Protein AF-A0A226DKQ9-F1 (afdb_monomer_lite)

Organism: Folsomia candida (NCBI:txid158441)

pLDDT: mean 70.13, std 17.04, range [21.62, 91.31]

Structure (mmCIF, N/CA/C/O backbone):
data_AF-A0A226DKQ9-F1
#
_entry.id   AF-A0A226DKQ9-F1
#
loop_
_atom_site.group_PDB
_atom_site.id
_atom_site.type_symbol
_atom_site.label_atom_id
_atom_site.label_alt_id
_atom_site.label_comp_id
_atom_site.label_asym_id
_atom_site.label_entity_id
_atom_site.label_seq_id
_atom_site.pdbx_PDB_ins_code
_atom_site.Cartn_x
_atom_site.Cartn_y
_atom_site.Cartn_z
_atom_site.occupancy
_atom_site.B_iso_or_equiv
_atom_site.auth_seq_id
_atom_site.auth_comp_i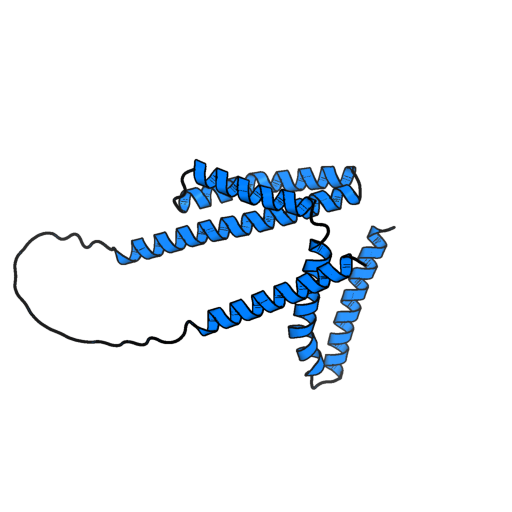d
_atom_site.auth_asym_id
_atom_site.auth_atom_id
_atom_site.pdbx_PDB_model_num
ATOM 1 N N . MET A 1 1 ? -15.051 -14.835 -16.853 1.00 52.22 1 MET A N 1
ATOM 2 C CA . MET A 1 1 ? -15.184 -16.031 -15.986 1.00 52.22 1 MET A CA 1
ATOM 3 C C . MET A 1 1 ? -14.055 -16.176 -14.965 1.00 52.22 1 MET A C 1
ATOM 5 O O . MET A 1 1 ? -14.361 -16.512 -13.834 1.00 52.22 1 MET A O 1
ATOM 9 N N . LEU A 1 2 ? -12.791 -15.869 -15.290 1.00 59.34 2 LEU A N 1
ATOM 10 C CA . LEU A 1 2 ? -11.668 -16.012 -14.342 1.00 59.34 2 LEU A CA 1
ATOM 11 C C . LEU A 1 2 ? -11.666 -15.009 -13.164 1.00 59.34 2 LEU A C 1
ATOM 13 O O . LEU A 1 2 ? -11.159 -15.338 -12.102 1.00 59.34 2 LEU A O 1
ATOM 17 N N . LEU A 1 3 ? -12.266 -13.818 -13.306 1.00 61.09 3 LEU A N 1
ATOM 18 C CA . LEU A 1 3 ? -12.336 -12.810 -12.230 1.00 61.09 3 LEU A CA 1
ATOM 19 C C . LEU A 1 3 ? -13.106 -13.300 -10.991 1.00 61.09 3 LEU A C 1
ATOM 21 O O . LEU A 1 3 ? -12.661 -13.076 -9.872 1.00 61.09 3 LEU A O 1
ATOM 25 N N . GLY A 1 4 ? -14.221 -14.016 -11.180 1.00 67.00 4 GLY A N 1
ATOM 26 C CA . GLY A 1 4 ? -15.029 -14.529 -10.065 1.00 67.00 4 GLY A CA 1
ATOM 27 C C . GLY A 1 4 ? -14.302 -15.577 -9.216 1.00 67.00 4 GLY A C 1
ATOM 28 O O . GLY A 1 4 ? -14.549 -15.677 -8.019 1.00 67.00 4 GLY A O 1
ATOM 29 N N . PHE A 1 5 ? -13.353 -16.309 -9.807 1.00 76.00 5 PHE A N 1
ATOM 30 C CA . PHE A 1 5 ? -12.522 -17.270 -9.081 1.00 76.00 5 PHE A CA 1
ATOM 31 C C . PHE A 1 5 ? -11.587 -16.575 -8.079 1.00 76.00 5 PHE A C 1
ATOM 33 O O . PHE A 1 5 ? -11.418 -17.046 -6.959 1.00 76.00 5 PHE A O 1
ATOM 40 N N . TRP A 1 6 ? -11.049 -15.410 -8.440 1.00 69.75 6 TRP A N 1
ATOM 41 C CA . TRP A 1 6 ? -10.198 -14.614 -7.554 1.00 69.75 6 TRP A CA 1
ATOM 42 C C . TRP A 1 6 ? -10.971 -13.942 -6.419 1.00 69.75 6 TRP A C 1
ATOM 44 O O . TRP A 1 6 ? -10.450 -13.849 -5.310 1.00 69.75 6 TRP A O 1
ATOM 54 N N . VAL A 1 7 ? -12.230 -13.557 -6.662 1.00 69.31 7 VAL A N 1
ATOM 55 C CA . VAL A 1 7 ? -13.146 -13.119 -5.592 1.00 69.31 7 VAL A CA 1
ATOM 56 C C . VAL A 1 7 ? -13.358 -14.248 -4.587 1.00 69.31 7 VAL A C 1
ATOM 58 O O . VAL A 1 7 ? -13.242 -14.035 -3.383 1.00 69.31 7 VAL A O 1
ATOM 61 N N . LEU A 1 8 ? -13.608 -15.467 -5.078 1.00 72.44 8 LEU A N 1
ATOM 62 C CA . LEU A 1 8 ? -13.801 -16.640 -4.229 1.00 72.44 8 LEU A CA 1
ATOM 63 C C . LEU A 1 8 ? -12.545 -16.958 -3.400 1.00 72.44 8 LEU A C 1
ATOM 65 O O . LEU A 1 8 ? -12.655 -17.227 -2.207 1.00 72.44 8 LEU A O 1
ATOM 69 N N . ILE A 1 9 ? -11.354 -16.873 -4.006 1.00 78.56 9 ILE A N 1
ATOM 70 C CA . ILE A 1 9 ? -10.071 -17.020 -3.299 1.00 78.56 9 ILE A CA 1
ATOM 71 C C . ILE A 1 9 ? -9.911 -15.949 -2.214 1.00 78.56 9 ILE A C 1
ATOM 73 O O . ILE A 1 9 ? -9.466 -16.281 -1.119 1.00 78.56 9 ILE A O 1
ATOM 77 N N . GLY A 1 10 ? -10.302 -14.700 -2.484 1.00 71.31 10 GLY A N 1
ATOM 78 C CA . GLY A 1 10 ? -10.317 -13.620 -1.491 1.00 71.31 10 GLY A CA 1
ATOM 79 C C . GLY A 1 10 ? -11.166 -13.949 -0.275 1.00 71.31 10 GLY A C 1
ATOM 80 O O . GLY A 1 10 ? -10.676 -13.903 0.852 1.00 71.31 10 GLY A O 1
ATOM 81 N N . ILE A 1 11 ? -12.407 -14.379 -0.508 1.00 77.12 11 ILE A N 1
ATOM 82 C CA . ILE A 1 11 ? -13.331 -14.779 0.560 1.00 77.12 11 ILE A CA 1
ATOM 83 C C . ILE A 1 11 ? -12.742 -15.940 1.376 1.00 77.12 11 ILE A C 1
ATOM 85 O O . ILE A 1 11 ? -12.686 -15.867 2.600 1.00 77.12 11 ILE A O 1
ATOM 89 N N . ILE A 1 12 ? -12.255 -16.994 0.711 1.00 77.50 12 ILE A N 1
ATOM 90 C CA . ILE A 1 12 ? -11.704 -18.182 1.384 1.00 77.50 12 ILE A CA 1
ATOM 91 C C . ILE A 1 12 ? -10.448 -17.828 2.191 1.00 77.50 12 ILE A C 1
ATOM 93 O O . ILE A 1 12 ? -10.329 -18.235 3.345 1.00 77.50 12 ILE A O 1
ATOM 97 N N . SER A 1 13 ? -9.526 -17.054 1.614 1.00 72.69 13 SER A N 1
ATOM 98 C CA . SER A 1 13 ? -8.302 -16.626 2.296 1.00 72.69 13 SER A CA 1
ATOM 99 C C . SER A 1 13 ? -8.612 -15.784 3.528 1.00 72.69 13 SER A C 1
ATOM 101 O O . SER A 1 13 ? -7.982 -15.977 4.565 1.00 72.69 13 SER A O 1
ATOM 103 N N . PHE A 1 14 ? -9.579 -14.869 3.434 1.00 74.25 14 PHE A N 1
ATOM 104 C CA . PHE A 1 14 ? -9.976 -14.032 4.558 1.00 74.25 14 PHE A CA 1
ATOM 105 C C . PHE A 1 14 ? -10.579 -14.864 5.694 1.00 74.25 14 PHE A C 1
ATOM 107 O O . PHE A 1 14 ? -10.162 -14.709 6.837 1.00 74.25 14 PHE A O 1
ATOM 114 N N . VAL A 1 15 ? -11.484 -15.800 5.384 1.00 76.31 15 VAL A N 1
ATOM 115 C CA . VAL A 1 15 ? -12.089 -16.698 6.385 1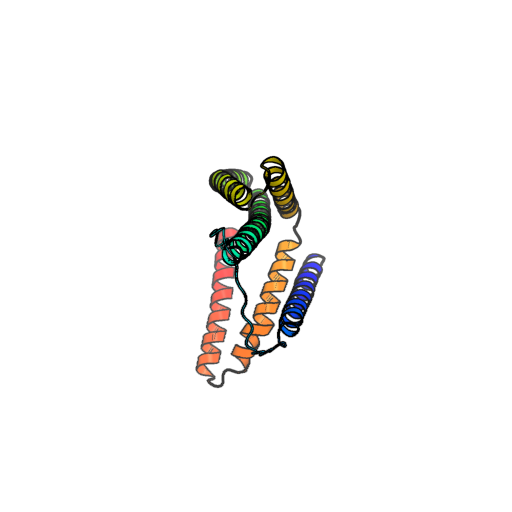.00 76.31 15 VAL A CA 1
ATOM 116 C C . VAL A 1 15 ? -11.029 -17.554 7.082 1.00 76.31 15 VAL A C 1
ATOM 118 O O . VAL A 1 15 ? -11.095 -17.750 8.294 1.00 76.31 15 VAL A O 1
ATOM 121 N N . ILE A 1 16 ? -10.031 -18.051 6.345 1.00 75.44 16 ILE A N 1
ATOM 122 C CA . ILE A 1 16 ? -8.918 -18.808 6.934 1.00 75.44 16 ILE A CA 1
ATOM 123 C C . ILE A 1 16 ? -8.110 -17.916 7.882 1.00 75.44 16 ILE A C 1
ATOM 125 O O . ILE A 1 16 ? -7.861 -18.320 9.015 1.00 75.44 16 ILE A O 1
ATOM 129 N N . CYS A 1 17 ? -7.737 -16.705 7.461 1.00 67.75 17 CYS A N 1
ATOM 130 C CA . CYS A 1 17 ? -7.014 -15.761 8.315 1.00 67.75 17 CYS A CA 1
ATOM 131 C C . CYS A 1 17 ? -7.810 -15.396 9.574 1.00 67.75 17 CYS A C 1
ATOM 133 O O . CYS A 1 17 ? -7.258 -15.430 10.668 1.00 67.75 17 CYS A O 1
ATOM 135 N N . GLU A 1 18 ? -9.103 -15.099 9.443 1.00 70.38 18 GLU A N 1
ATOM 136 C CA . GLU A 1 18 ? -9.989 -14.792 10.568 1.00 70.38 18 GLU A CA 1
ATOM 137 C C . GLU A 1 18 ? -10.038 -15.956 11.565 1.00 70.38 18 GLU A C 1
ATOM 139 O O . GLU A 1 18 ? -9.853 -15.762 12.766 1.00 70.38 18 GLU A O 1
ATOM 144 N N . LYS A 1 19 ? -10.197 -17.191 11.073 1.00 77.44 19 LYS A N 1
ATOM 145 C CA . LYS A 1 19 ? -10.182 -18.390 11.919 1.00 77.44 19 LYS A CA 1
ATOM 146 C C . LYS A 1 19 ? -8.830 -18.630 12.581 1.00 77.44 19 LYS A C 1
ATOM 148 O O . LYS A 1 19 ? -8.814 -19.028 13.739 1.00 77.44 19 LYS A O 1
ATOM 153 N N . LEU A 1 20 ? -7.722 -18.370 11.889 1.00 74.94 20 LEU A N 1
ATOM 154 C CA . LEU A 1 20 ? -6.377 -18.489 12.456 1.00 74.94 20 LEU A CA 1
ATOM 155 C C . LEU A 1 20 ? -6.116 -17.442 13.542 1.00 74.94 20 LEU A C 1
ATOM 157 O O . LEU A 1 20 ? -5.547 -17.783 14.570 1.00 74.94 20 LEU A O 1
ATOM 161 N N . VAL A 1 21 ? -6.560 -16.198 13.352 1.00 71.56 21 VAL A N 1
ATOM 162 C CA . VAL A 1 21 ? -6.426 -15.131 14.358 1.00 71.56 21 VAL A CA 1
ATOM 163 C C . VAL A 1 21 ? -7.280 -15.428 15.588 1.00 71.56 21 VAL A C 1
ATOM 165 O O . VAL A 1 21 ? -6.806 -15.289 16.711 1.00 71.56 21 VAL A O 1
ATOM 168 N N . VAL A 1 22 ? -8.524 -15.878 15.399 1.00 72.12 22 VAL A N 1
ATOM 169 C CA . VAL A 1 22 ? -9.398 -16.284 16.512 1.00 72.12 22 VAL A CA 1
ATOM 170 C C . VAL A 1 22 ? -8.821 -17.492 17.252 1.00 72.12 22 VAL A C 1
ATOM 172 O O . VAL A 1 22 ? -8.861 -17.524 18.476 1.00 72.12 22 VAL A O 1
ATOM 175 N N . PHE A 1 23 ? -8.253 -18.461 16.530 1.00 72.94 23 PHE A N 1
ATOM 176 C CA . PHE A 1 23 ? -7.594 -19.620 17.127 1.00 72.94 23 PHE A CA 1
ATOM 177 C C . PHE A 1 23 ? -6.340 -19.222 17.920 1.00 72.94 23 PHE A C 1
ATOM 179 O O . PHE A 1 23 ? -6.213 -19.605 19.076 1.00 72.94 23 PHE A O 1
ATOM 186 N N . ALA A 1 24 ? -5.470 -18.381 17.353 1.00 66.44 24 ALA A N 1
ATOM 187 C CA . ALA A 1 24 ? -4.267 -17.887 18.026 1.00 66.44 24 ALA A CA 1
ATOM 188 C C . ALA A 1 24 ? -4.589 -17.053 19.279 1.00 66.44 24 ALA A C 1
ATOM 190 O O . ALA A 1 24 ? -3.887 -17.142 20.280 1.00 66.44 24 ALA A O 1
ATOM 191 N N . ASN A 1 25 ? -5.681 -16.283 19.257 1.00 62.41 25 ASN A N 1
ATOM 192 C CA . ASN A 1 25 ? 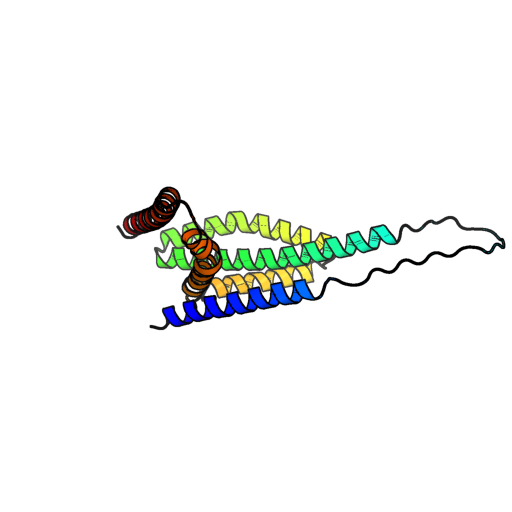-6.167 -15.556 20.433 1.00 62.41 25 ASN A CA 1
ATOM 193 C C . ASN A 1 25 ? -6.859 -16.458 21.469 1.00 62.41 25 ASN A C 1
ATOM 195 O O . ASN A 1 25 ? -7.113 -16.008 22.582 1.00 62.41 25 ASN A O 1
ATOM 199 N N . SER A 1 26 ? -7.169 -17.712 21.128 1.00 60.09 26 SER A N 1
ATOM 200 C CA . SER A 1 26 ? -7.771 -18.680 22.048 1.00 60.09 26 SER A CA 1
ATOM 201 C C . SER A 1 26 ? -6.733 -19.499 22.830 1.00 60.09 26 SER A C 1
ATOM 203 O O . SER A 1 26 ? -7.127 -20.182 23.768 1.00 60.09 26 SER A O 1
ATOM 205 N N . GLU A 1 27 ? -5.443 -19.442 22.472 1.00 56.03 27 GLU A N 1
ATOM 206 C CA . GLU A 1 27 ? -4.348 -20.173 23.146 1.00 56.03 27 GLU A CA 1
ATOM 207 C C . GLU A 1 27 ? -3.570 -19.320 24.175 1.00 56.03 27 GLU A C 1
ATOM 209 O O . GLU A 1 27 ? -2.636 -19.814 24.795 1.00 56.03 27 GLU A O 1
ATOM 214 N N . GLY A 1 28 ? -3.929 -18.045 24.376 1.00 47.16 28 GLY A N 1
ATOM 215 C CA . GLY A 1 28 ? -3.177 -17.099 25.218 1.00 47.16 28 GLY A CA 1
ATOM 216 C C . GLY A 1 28 ? -3.724 -16.851 26.629 1.00 47.16 28 GLY A C 1
ATOM 217 O O . GLY A 1 28 ? -3.401 -15.818 27.209 1.00 47.16 28 GLY A O 1
ATOM 218 N N . GLY A 1 29 ? -4.581 -17.722 27.162 1.00 45.72 29 GLY A N 1
ATOM 219 C CA . GLY A 1 29 ? -5.178 -17.541 28.485 1.00 45.72 29 GLY A CA 1
ATOM 220 C C . GLY A 1 29 ? -5.140 -18.823 29.295 1.00 45.72 29 GLY A C 1
ATOM 221 O O . GLY A 1 29 ? -6.065 -19.612 29.175 1.00 45.72 29 GLY A O 1
ATOM 222 N N . ASP A 1 30 ? -4.051 -19.014 30.034 1.00 49.53 30 ASP A N 1
ATOM 223 C CA . ASP A 1 30 ? -3.978 -19.616 31.371 1.00 49.53 30 ASP A CA 1
ATOM 224 C C . ASP A 1 30 ? -2.491 -19.645 31.764 1.00 49.53 30 ASP A C 1
ATOM 226 O O . ASP A 1 30 ? -1.681 -20.183 31.017 1.00 49.53 30 ASP A O 1
ATOM 230 N N . ASP A 1 31 ? -2.142 -18.952 32.851 1.00 43.06 31 ASP A N 1
ATOM 231 C CA . ASP A 1 31 ? -1.115 -19.327 33.839 1.00 43.06 31 ASP A CA 1
ATOM 232 C C . ASP A 1 31 ? -1.024 -18.186 34.876 1.00 43.06 31 ASP A C 1
ATOM 234 O O . ASP A 1 31 ? -0.231 -17.245 34.769 1.00 43.06 31 ASP A O 1
ATOM 238 N N . ASP A 1 32 ? -1.922 -18.260 35.864 1.00 52.56 32 ASP A N 1
ATOM 239 C CA . ASP A 1 32 ? -1.701 -17.726 37.208 1.00 52.56 32 ASP A CA 1
ATOM 240 C C . ASP A 1 32 ? -0.552 -18.523 37.850 1.00 52.56 32 ASP A C 1
ATOM 242 O O . ASP A 1 32 ? -0.583 -19.747 37.792 1.00 52.56 32 ASP A O 1
ATOM 246 N N . ASP A 1 33 ? 0.406 -17.872 38.515 1.00 42.03 33 ASP A N 1
ATOM 247 C CA . ASP A 1 33 ? 1.185 -18.530 39.575 1.00 42.03 33 ASP A CA 1
ATOM 248 C C . ASP A 1 33 ? 1.710 -17.504 40.598 1.00 42.03 33 ASP A C 1
ATOM 250 O O . ASP A 1 33 ? 2.684 -16.775 40.388 1.00 42.03 33 ASP A O 1
ATOM 254 N N . ASP A 1 34 ? 1.022 -17.479 41.741 1.00 41.81 34 ASP A N 1
ATOM 255 C CA . ASP A 1 34 ? 1.472 -16.956 43.028 1.00 41.81 34 ASP A CA 1
ATOM 256 C C . ASP A 1 34 ? 2.600 -17.836 43.604 1.00 41.81 34 ASP A C 1
ATOM 258 O O . ASP A 1 34 ? 2.431 -19.049 43.724 1.00 41.81 34 ASP A O 1
ATOM 262 N N . ALA A 1 35 ? 3.693 -17.249 44.111 1.00 34.56 35 ALA A N 1
ATOM 263 C CA . ALA A 1 35 ? 4.503 -17.898 45.154 1.00 34.56 35 ALA A CA 1
ATOM 264 C C . ALA A 1 35 ? 5.345 -16.908 45.983 1.00 34.56 35 ALA A C 1
ATOM 266 O O . ALA A 1 35 ? 6.349 -16.356 45.534 1.00 34.56 35 ALA A O 1
ATOM 267 N N . HIS A 1 36 ? 4.944 -16.755 47.247 1.00 32.66 36 HIS A N 1
ATOM 268 C CA . HIS A 1 36 ? 5.762 -16.301 48.375 1.00 32.66 36 HIS A CA 1
ATOM 269 C C . HIS A 1 36 ? 6.933 -17.271 48.665 1.00 32.66 36 HIS A C 1
ATOM 271 O O . HIS A 1 36 ? 6.782 -18.469 48.440 1.00 32.66 36 HIS A O 1
ATOM 277 N N . VAL A 1 37 ? 8.030 -16.791 49.281 1.00 25.16 37 VAL A N 1
ATOM 278 C CA . VAL A 1 37 ? 8.598 -17.265 50.576 1.00 25.16 37 VAL A CA 1
ATOM 279 C C . VAL A 1 37 ? 9.997 -16.674 50.850 1.00 25.16 37 VAL A C 1
ATOM 281 O O . VAL A 1 37 ? 10.783 -16.374 49.960 1.00 25.16 37 VAL A O 1
ATOM 284 N N . ASP A 1 38 ? 10.211 -16.498 52.149 1.00 24.48 38 ASP A N 1
ATOM 285 C CA . ASP A 1 38 ? 11.133 -15.695 52.948 1.00 24.48 38 ASP A CA 1
ATOM 286 C C . ASP A 1 38 ? 12.480 -16.369 53.341 1.00 24.48 38 ASP A C 1
ATOM 288 O O . ASP A 1 38 ? 12.570 -17.594 53.408 1.00 24.48 38 ASP A O 1
ATOM 292 N N . VAL A 1 39 ? 13.429 -15.519 53.789 1.00 24.58 39 VAL A N 1
ATOM 293 C CA . VAL A 1 39 ? 14.502 -15.712 54.815 1.00 24.58 39 VAL A CA 1
ATOM 294 C C . VAL A 1 39 ? 15.861 -16.362 54.454 1.00 24.58 39 VAL A C 1
ATOM 296 O O . VAL A 1 39 ? 15.943 -17.523 54.069 1.00 24.58 39 VAL A O 1
ATOM 299 N N . GLY A 1 40 ? 16.951 -15.655 54.821 1.00 21.62 40 GLY A N 1
ATOM 300 C CA . GLY A 1 40 ? 18.207 -16.262 55.312 1.00 21.62 40 GLY A CA 1
ATOM 301 C C . GLY A 1 40 ? 19.503 -15.481 55.033 1.00 21.62 40 GLY A C 1
ATOM 302 O O . GLY A 1 40 ? 19.995 -15.501 53.916 1.00 21.62 40 GLY A O 1
ATOM 303 N N . VAL A 1 41 ? 20.052 -14.828 56.061 1.00 24.91 41 VAL A N 1
ATOM 304 C CA . VAL A 1 41 ? 21.249 -13.951 56.108 1.00 24.91 41 VAL A CA 1
ATOM 305 C C . VAL A 1 41 ? 22.581 -14.723 56.017 1.00 24.91 41 VAL A C 1
ATOM 307 O O . VAL A 1 41 ? 22.657 -15.797 56.601 1.00 24.91 41 VAL A O 1
ATOM 310 N N . GLU A 1 42 ? 23.617 -14.160 55.365 1.00 22.75 42 GLU A N 1
ATOM 311 C CA . GLU A 1 42 ? 24.988 -13.944 55.908 1.00 22.75 42 GLU A CA 1
ATOM 312 C C . GLU A 1 42 ? 25.923 -13.198 54.916 1.00 22.75 42 GLU A C 1
ATOM 314 O O . GLU A 1 42 ? 25.770 -13.278 53.700 1.00 22.75 42 GLU A O 1
ATOM 319 N N . GLU A 1 43 ? 26.817 -12.388 55.492 1.00 24.20 43 GLU A N 1
ATOM 320 C CA . GLU A 1 43 ? 27.576 -11.239 54.963 1.00 24.20 43 GLU A CA 1
ATOM 321 C C . GLU A 1 43 ? 28.826 -11.596 54.121 1.00 24.20 43 GLU A C 1
ATOM 323 O O . GLU A 1 43 ? 29.504 -12.575 54.412 1.00 24.20 43 GLU A O 1
ATOM 328 N N . GLU A 1 44 ? 29.185 -10.775 53.119 1.00 24.09 44 GLU A N 1
ATOM 329 C CA . GLU A 1 44 ? 30.377 -9.885 53.121 1.00 24.09 44 GLU A CA 1
ATOM 330 C C . GLU A 1 44 ? 30.628 -9.222 51.739 1.00 24.09 44 GLU A C 1
ATOM 332 O O . GLU A 1 44 ? 30.110 -9.633 50.706 1.00 24.09 44 GLU A O 1
ATOM 337 N N . GLU A 1 45 ? 31.371 -8.115 51.769 1.00 26.45 45 GLU A N 1
ATOM 338 C CA . GLU A 1 45 ? 31.271 -6.903 50.944 1.00 26.45 45 GLU A CA 1
ATOM 339 C C . GLU A 1 45 ? 31.700 -6.919 49.452 1.00 26.45 45 GLU A C 1
ATOM 341 O O . GLU A 1 45 ? 32.591 -7.647 49.020 1.00 26.45 45 GLU A O 1
ATOM 346 N N . ASN A 1 46 ? 31.189 -5.875 48.769 1.00 24.27 46 ASN A N 1
ATOM 347 C CA . ASN A 1 46 ? 31.749 -5.092 47.650 1.00 24.27 46 ASN A CA 1
ATOM 348 C C . ASN A 1 46 ? 31.378 -5.487 46.210 1.00 24.27 46 ASN A C 1
ATOM 350 O O . ASN A 1 46 ? 32.113 -6.210 45.546 1.00 24.27 46 ASN A O 1
ATOM 354 N N . PHE A 1 47 ? 30.312 -4.865 45.681 1.00 25.44 47 PHE A N 1
ATOM 355 C CA . PHE A 1 47 ? 30.360 -3.941 44.529 1.00 25.44 47 PHE A CA 1
ATOM 356 C C . PHE A 1 47 ? 28.923 -3.554 44.136 1.00 25.44 47 PHE A C 1
ATOM 358 O O . PHE A 1 47 ? 28.204 -4.333 43.511 1.00 25.44 47 PHE A O 1
ATOM 365 N N . GLU A 1 48 ? 28.490 -2.344 44.499 1.00 31.16 48 GLU A N 1
ATOM 366 C CA . GLU A 1 48 ? 27.278 -1.751 43.931 1.00 31.16 48 GLU A CA 1
ATOM 367 C C . GLU A 1 48 ? 27.489 -1.541 42.425 1.00 31.16 48 GLU A C 1
ATOM 369 O O . GLU A 1 48 ? 28.155 -0.613 41.971 1.00 31.16 48 GLU A O 1
ATOM 374 N N . THR A 1 49 ? 26.908 -2.416 41.616 1.00 28.78 49 THR A N 1
ATOM 375 C CA . THR A 1 49 ? 26.370 -2.028 40.314 1.00 28.78 49 THR A CA 1
ATOM 376 C C . THR A 1 49 ? 25.064 -2.775 40.150 1.00 28.78 49 THR A C 1
ATOM 378 O O . THR A 1 49 ? 25.005 -3.903 39.670 1.00 28.78 49 THR A O 1
ATOM 381 N N . GLU A 1 50 ? 24.009 -2.118 40.608 1.00 31.92 50 GLU A N 1
ATOM 382 C CA . GLU A 1 50 ? 22.627 -2.425 40.289 1.00 31.92 50 GLU A CA 1
ATOM 383 C C . GLU A 1 50 ? 22.465 -2.327 38.759 1.00 31.92 50 GLU A C 1
ATOM 385 O O . GLU A 1 50 ? 22.254 -1.255 38.188 1.00 31.92 50 GLU A O 1
ATOM 390 N N . ILE A 1 51 ? 22.670 -3.441 38.048 1.00 36.44 51 ILE A N 1
ATOM 391 C CA . ILE A 1 51 ? 22.365 -3.501 36.621 1.00 36.44 51 ILE A CA 1
ATOM 392 C C . ILE A 1 51 ? 20.846 -3.643 36.506 1.00 36.44 51 ILE A C 1
ATOM 394 O O . ILE A 1 51 ? 20.279 -4.706 36.748 1.00 36.44 51 ILE A O 1
ATOM 398 N N . ASN A 1 52 ? 20.200 -2.553 36.094 1.00 38.03 52 ASN A N 1
ATOM 399 C CA . ASN A 1 52 ? 18.845 -2.512 35.542 1.00 38.03 52 ASN A CA 1
ATOM 400 C C . ASN A 1 52 ? 18.751 -3.390 34.269 1.00 38.03 52 ASN A C 1
ATOM 402 O O . ASN A 1 52 ? 18.747 -2.889 33.144 1.00 38.03 52 ASN A O 1
ATOM 406 N N . ILE A 1 53 ? 18.733 -4.720 34.420 1.00 46.94 53 ILE A N 1
ATOM 407 C CA . ILE A 1 53 ? 18.675 -5.678 33.296 1.00 46.94 53 ILE A CA 1
ATOM 408 C C . ILE A 1 53 ? 17.252 -5.770 32.712 1.00 46.94 53 ILE A C 1
ATOM 410 O O . ILE A 1 53 ? 17.088 -6.013 31.514 1.00 46.94 53 ILE A O 1
ATOM 414 N N . SER A 1 54 ? 16.223 -5.503 33.516 1.00 43.44 54 SER A N 1
ATOM 415 C CA . SER A 1 54 ? 14.818 -5.711 33.138 1.00 43.44 54 SER A CA 1
ATOM 416 C C . SER A 1 54 ? 14.301 -4.691 32.114 1.00 43.44 54 SER A C 1
ATOM 418 O O . SER A 1 54 ? 13.623 -5.070 31.160 1.00 43.44 54 SER A O 1
ATOM 420 N N . ASP A 1 55 ? 14.692 -3.418 32.230 1.00 51.03 55 ASP A N 1
ATOM 421 C CA . ASP A 1 55 ? 14.250 -2.364 31.302 1.00 51.03 55 ASP A CA 1
ATOM 422 C C . ASP A 1 55 ? 14.929 -2.464 29.928 1.00 51.03 55 ASP A C 1
ATOM 424 O O . ASP A 1 55 ? 14.338 -2.154 28.891 1.00 51.03 55 ASP A O 1
ATOM 428 N N . SER A 1 56 ? 16.178 -2.932 29.878 1.00 50.91 56 SER A N 1
ATOM 429 C CA . SER A 1 56 ? 16.931 -3.017 28.622 1.00 50.91 56 SER A CA 1
ATOM 430 C C . SER A 1 56 ? 16.417 -4.143 27.716 1.00 50.91 56 SER A C 1
ATOM 432 O O . SER A 1 56 ? 16.406 -3.999 26.493 1.00 50.91 56 SER A O 1
ATOM 434 N N . SER A 1 57 ? 15.937 -5.254 28.288 1.00 55.62 57 SER A N 1
ATOM 435 C CA . SER A 1 57 ? 15.402 -6.379 27.508 1.00 55.62 57 SER A CA 1
ATOM 436 C C . SER A 1 57 ? 14.106 -6.004 26.780 1.00 55.62 57 SER A C 1
ATOM 438 O O . SER A 1 57 ? 14.012 -6.177 25.562 1.00 55.62 57 SER A O 1
ATOM 440 N N . ASN A 1 58 ? 13.153 -5.385 27.488 1.00 58.94 58 ASN A N 1
ATOM 441 C CA . ASN A 1 58 ? 11.848 -5.036 26.921 1.00 58.94 58 ASN A CA 1
ATOM 442 C C . ASN A 1 58 ? 11.975 -3.983 25.802 1.00 58.94 58 ASN A C 1
ATOM 444 O O . ASN A 1 58 ? 11.484 -4.167 24.690 1.00 58.94 58 ASN A O 1
ATOM 448 N N . ASN A 1 59 ? 12.804 -2.958 26.026 1.00 62.34 59 ASN A N 1
ATOM 449 C CA . ASN A 1 59 ? 13.100 -1.921 25.034 1.00 62.34 59 ASN A CA 1
ATOM 450 C C . ASN A 1 59 ? 13.757 -2.457 23.746 1.00 62.34 59 ASN A C 1
ATOM 452 O O . ASN A 1 59 ? 13.599 -1.872 22.673 1.00 62.34 59 ASN A O 1
ATOM 456 N N . ASN A 1 60 ? 14.545 -3.532 23.825 1.00 67.69 60 ASN A N 1
ATOM 457 C CA . ASN A 1 60 ? 15.173 -4.139 22.648 1.00 67.69 60 ASN A CA 1
ATOM 458 C C . ASN A 1 60 ? 14.201 -5.036 21.869 1.00 67.69 60 ASN A C 1
ATOM 460 O O . ASN A 1 60 ? 14.291 -5.108 20.641 1.00 67.69 60 ASN A O 1
ATOM 464 N N . VAL A 1 61 ? 13.271 -5.695 22.564 1.00 72.38 61 VAL A N 1
ATOM 465 C CA . VAL A 1 61 ? 12.191 -6.473 21.947 1.00 72.38 61 VAL A CA 1
ATOM 466 C C . VAL A 1 61 ? 11.217 -5.539 21.226 1.00 72.38 61 VAL A C 1
ATOM 468 O O . VAL A 1 61 ? 10.975 -5.731 20.036 1.00 72.38 61 VAL A O 1
ATOM 471 N N . GLU A 1 62 ? 10.769 -4.463 21.873 1.00 71.44 62 GLU A N 1
ATOM 472 C CA . GLU A 1 62 ? 9.874 -3.463 21.276 1.00 71.44 62 GLU A CA 1
ATOM 473 C C . GLU A 1 62 ? 10.472 -2.802 20.025 1.00 71.44 62 GLU A C 1
ATOM 475 O O . GLU A 1 62 ? 9.813 -2.715 18.989 1.00 71.44 62 GLU A O 1
ATOM 480 N N . LYS A 1 63 ? 11.753 -2.403 20.063 1.00 73.25 63 LYS A N 1
ATOM 481 C CA . LYS A 1 63 ? 12.445 -1.823 18.894 1.00 73.25 63 LYS A CA 1
ATOM 482 C C . LYS A 1 63 ? 12.535 -2.799 17.723 1.00 73.25 63 LYS A C 1
ATOM 484 O O . LYS A 1 63 ? 12.382 -2.388 16.574 1.00 73.25 63 LYS A O 1
ATOM 489 N N . LYS A 1 64 ? 12.775 -4.087 17.992 1.00 75.94 64 LYS A N 1
ATOM 490 C CA . LYS A 1 64 ? 12.801 -5.124 16.951 1.00 75.94 64 LYS A CA 1
ATOM 491 C C . LYS A 1 64 ? 11.414 -5.361 16.364 1.00 75.94 64 LYS A C 1
ATOM 493 O O . LYS A 1 64 ? 11.300 -5.430 15.144 1.00 75.94 64 LYS A O 1
ATOM 498 N N . ILE A 1 65 ? 10.379 -5.438 17.203 1.00 76.62 65 ILE A N 1
ATOM 499 C CA . ILE A 1 65 ? 8.983 -5.561 16.758 1.00 76.62 65 ILE A CA 1
ATOM 500 C C . ILE A 1 65 ? 8.610 -4.369 15.873 1.00 76.62 65 ILE A C 1
ATOM 502 O O . ILE A 1 65 ? 8.095 -4.572 14.778 1.00 76.62 65 ILE A O 1
ATOM 506 N N . ALA A 1 66 ? 8.955 -3.146 16.286 1.00 74.25 66 ALA A N 1
ATOM 507 C CA . ALA A 1 66 ? 8.735 -1.945 15.487 1.00 74.25 66 ALA A CA 1
ATOM 508 C C . ALA A 1 66 ? 9.442 -2.020 14.122 1.00 74.25 66 ALA A C 1
ATOM 510 O O . ALA A 1 66 ? 8.835 -1.694 13.109 1.00 74.25 66 ALA A O 1
ATOM 511 N N . GLY A 1 67 ? 10.683 -2.519 14.064 1.00 77.06 67 GLY A N 1
ATOM 512 C CA . GLY A 1 67 ? 11.409 -2.721 12.805 1.00 77.06 67 GLY A CA 1
ATOM 513 C C . GLY A 1 67 ? 10.757 -3.748 11.869 1.00 77.06 67 GLY A C 1
ATOM 514 O O . GLY A 1 67 ? 10.670 -3.512 10.664 1.00 77.06 67 GLY A O 1
ATOM 515 N N . TYR A 1 68 ? 10.258 -4.867 12.403 1.00 77.06 68 TYR A N 1
ATOM 516 C CA . TYR A 1 68 ? 9.523 -5.858 11.607 1.00 77.06 68 TYR A CA 1
ATOM 517 C C . TYR A 1 68 ? 8.170 -5.329 11.129 1.00 77.06 68 TYR A C 1
ATOM 519 O O . TYR A 1 68 ? 7.817 -5.528 9.968 1.00 77.06 68 TYR A O 1
ATOM 527 N N . LEU A 1 69 ? 7.436 -4.623 11.991 1.00 77.94 69 LEU A N 1
ATOM 528 C CA . LEU A 1 69 ? 6.160 -4.008 11.635 1.00 77.94 69 LEU A CA 1
ATOM 529 C C . LEU A 1 69 ? 6.347 -2.948 10.542 1.00 77.94 69 LEU A C 1
ATOM 531 O O . LEU A 1 69 ? 5.570 -2.910 9.591 1.00 77.94 69 LEU A O 1
ATOM 535 N N . ASN A 1 70 ? 7.429 -2.169 10.623 1.00 81.50 70 ASN A N 1
ATOM 536 C CA . ASN A 1 70 ? 7.814 -1.206 9.596 1.00 81.50 70 ASN A CA 1
ATOM 537 C C . ASN A 1 70 ? 8.076 -1.878 8.245 1.00 81.50 70 ASN A C 1
ATOM 539 O O . ASN A 1 70 ? 7.672 -1.374 7.204 1.00 81.50 70 ASN A O 1
ATOM 543 N N . LEU A 1 71 ? 8.728 -3.044 8.252 1.00 78.69 71 LEU A N 1
ATOM 544 C CA . LEU A 1 71 ? 9.000 -3.789 7.027 1.00 78.69 71 LEU A CA 1
ATOM 545 C C . LEU A 1 71 ? 7.715 -4.325 6.382 1.00 78.69 71 LEU A C 1
ATOM 547 O O . LEU A 1 71 ? 7.574 -4.285 5.162 1.00 78.69 71 LEU A O 1
ATOM 551 N N . VAL A 1 72 ? 6.773 -4.809 7.195 1.00 75.62 72 VAL A N 1
ATOM 552 C CA . VAL A 1 72 ? 5.462 -5.260 6.710 1.00 75.62 72 VAL A CA 1
ATOM 553 C C . VAL A 1 72 ? 4.676 -4.089 6.122 1.00 75.62 72 VAL A C 1
ATOM 555 O O . VAL A 1 72 ? 4.172 -4.214 5.008 1.00 75.62 72 VAL A O 1
ATOM 558 N N . ALA A 1 73 ? 4.620 -2.953 6.825 1.00 75.31 73 ALA A N 1
ATOM 559 C CA . ALA A 1 73 ? 3.964 -1.737 6.347 1.00 75.31 73 ALA A CA 1
ATOM 560 C C . ALA A 1 73 ? 4.558 -1.267 5.009 1.00 75.31 73 ALA A C 1
ATOM 562 O O . ALA A 1 73 ? 3.833 -1.182 4.022 1.00 75.31 73 ALA A O 1
ATOM 563 N N . ASN A 1 74 ? 5.888 -1.144 4.928 1.00 80.81 74 ASN A N 1
ATOM 564 C CA . ASN A 1 74 ? 6.590 -0.784 3.695 1.00 80.81 74 ASN A CA 1
ATOM 565 C C . ASN A 1 74 ? 6.323 -1.777 2.545 1.00 80.81 74 ASN A C 1
ATOM 567 O O . ASN A 1 74 ? 6.307 -1.403 1.375 1.00 80.81 74 ASN A O 1
ATOM 571 N N . GLY A 1 75 ? 6.096 -3.061 2.843 1.00 74.06 75 GLY A N 1
ATOM 572 C CA . GLY A 1 75 ? 5.665 -4.051 1.851 1.00 74.06 75 GLY A CA 1
ATOM 573 C C . GLY A 1 75 ? 4.269 -3.779 1.283 1.00 74.06 75 GLY A C 1
ATOM 574 O O . GLY A 1 75 ? 4.071 -3.895 0.072 1.00 74.06 75 GLY A O 1
ATOM 575 N N . PHE A 1 76 ? 3.313 -3.404 2.135 1.00 76.12 76 PHE A N 1
ATOM 576 C CA . PHE A 1 76 ? 1.956 -3.039 1.718 1.00 76.12 76 PHE A CA 1
ATOM 577 C C . PHE A 1 76 ? 1.914 -1.709 0.956 1.00 76.12 76 PHE A C 1
ATOM 579 O O . PHE A 1 76 ? 1.202 -1.608 -0.046 1.00 76.12 76 PHE A O 1
ATOM 586 N N . ASP A 1 77 ? 2.706 -0.723 1.367 1.00 81.44 77 ASP A N 1
ATOM 587 C CA . ASP A 1 77 ? 2.801 0.561 0.670 1.00 81.44 77 ASP A CA 1
ATOM 588 C C . ASP A 1 77 ? 3.389 0.364 -0.731 1.00 81.44 77 ASP A C 1
ATOM 590 O O . ASP A 1 77 ? 2.738 0.693 -1.724 1.00 81.44 77 ASP A O 1
ATOM 594 N N . ASN A 1 78 ? 4.517 -0.347 -0.844 1.00 81.12 78 ASN A N 1
ATOM 595 C CA . ASN A 1 78 ? 5.098 -0.724 -2.136 1.00 81.12 78 ASN A CA 1
ATOM 596 C C . ASN A 1 78 ? 4.092 -1.458 -3.039 1.00 81.12 78 ASN A C 1
ATOM 598 O O . ASN A 1 78 ? 3.991 -1.177 -4.237 1.00 81.12 78 ASN A O 1
ATOM 602 N N . PHE A 1 79 ? 3.320 -2.387 -2.469 1.00 77.94 79 PHE A N 1
ATOM 603 C CA . PHE A 1 79 ? 2.275 -3.124 -3.176 1.00 77.94 79 PHE A CA 1
ATOM 604 C C . PHE A 1 79 ? 1.180 -2.209 -3.744 1.00 77.94 79 PHE A C 1
ATOM 606 O O . PHE A 1 79 ? 0.838 -2.298 -4.928 1.00 77.94 79 PHE A O 1
ATOM 613 N N . THR A 1 80 ? 0.631 -1.324 -2.913 1.00 72.19 80 THR A N 1
ATOM 614 C CA . THR A 1 80 ? -0.452 -0.414 -3.312 1.00 72.19 80 THR A CA 1
ATOM 615 C C . THR A 1 80 ? 0.031 0.660 -4.285 1.00 72.19 80 THR A C 1
ATOM 617 O O . THR A 1 80 ? -0.674 0.964 -5.250 1.00 72.19 80 THR A O 1
ATOM 620 N N . HIS A 1 81 ? 1.260 1.154 -4.124 1.00 81.69 81 HIS A N 1
ATOM 621 C CA . HIS A 1 81 ? 1.930 2.027 -5.084 1.00 81.69 81 HIS A CA 1
ATOM 622 C C . HIS A 1 81 ? 2.072 1.360 -6.453 1.00 81.69 81 HIS A C 1
ATOM 624 O O . HIS A 1 81 ? 1.713 1.958 -7.470 1.00 81.69 81 HIS A O 1
ATOM 630 N N . GLY A 1 82 ? 2.499 0.095 -6.489 1.00 79.31 82 GLY A N 1
ATOM 631 C CA . GLY A 1 82 ? 2.533 -0.692 -7.720 1.00 79.31 82 GLY A CA 1
ATOM 632 C C . GLY A 1 82 ? 1.162 -0.805 -8.394 1.00 79.31 82 GLY A C 1
ATOM 633 O O . GLY A 1 82 ? 1.045 -0.608 -9.600 1.00 79.31 82 GLY A O 1
ATOM 634 N N . LEU A 1 83 ? 0.094 -1.039 -7.627 1.00 74.69 83 LEU A N 1
ATOM 635 C CA . LEU A 1 83 ? -1.267 -1.098 -8.171 1.00 74.69 83 LEU A CA 1
ATOM 636 C C . LEU A 1 83 ? -1.725 0.251 -8.753 1.00 74.69 83 LEU A C 1
ATOM 638 O O . LEU A 1 83 ? -2.322 0.292 -9.830 1.00 74.69 83 LEU A O 1
ATOM 642 N N . ALA A 1 84 ? -1.438 1.354 -8.058 1.00 74.38 84 ALA A N 1
ATOM 643 C CA . ALA A 1 84 ? -1.800 2.700 -8.492 1.00 74.38 84 ALA A CA 1
ATOM 644 C C . ALA A 1 84 ? -1.058 3.110 -9.775 1.00 74.38 84 ALA A C 1
ATOM 646 O O . ALA A 1 84 ? -1.662 3.669 -10.698 1.00 74.38 84 ALA A O 1
ATOM 647 N N . VAL A 1 85 ? 0.235 2.787 -9.877 1.00 80.31 85 VAL A N 1
ATOM 648 C CA . VAL A 1 85 ? 1.022 3.007 -11.097 1.00 80.31 85 VAL A CA 1
ATOM 649 C C . VAL A 1 85 ? 0.484 2.151 -12.250 1.00 80.31 85 VAL A C 1
ATOM 651 O O . VAL A 1 85 ? 0.202 2.690 -13.320 1.00 80.31 85 VAL A O 1
ATOM 654 N N . ALA A 1 86 ? 0.237 0.854 -12.047 1.00 75.31 86 ALA A N 1
ATOM 655 C CA . ALA A 1 86 ? -0.341 0.007 -13.094 1.00 75.31 86 ALA A CA 1
ATOM 656 C C . ALA A 1 86 ? -1.716 0.511 -13.564 1.00 75.31 86 ALA A C 1
ATOM 658 O O . ALA A 1 86 ? -1.943 0.667 -14.765 1.00 75.31 86 ALA A O 1
ATOM 659 N N . GLY A 1 87 ? -2.623 0.814 -12.630 1.00 71.12 87 GLY A N 1
ATOM 660 C CA . GLY A 1 87 ? -3.969 1.297 -12.942 1.00 71.12 87 GLY A CA 1
ATOM 661 C C . GLY A 1 87 ? -3.961 2.625 -13.701 1.00 71.12 87 GLY A C 1
ATOM 662 O O . GLY A 1 87 ? -4.684 2.790 -14.682 1.00 71.12 87 GLY A O 1
ATOM 663 N N . SER A 1 88 ? -3.090 3.555 -13.314 1.00 76.12 88 SER A N 1
ATOM 664 C CA . SER A 1 88 ? -2.975 4.853 -13.987 1.00 76.12 88 SER A CA 1
ATOM 665 C C . SER A 1 88 ? -2.466 4.742 -15.430 1.00 76.12 88 SER A C 1
ATOM 667 O O . SER A 1 88 ? -2.984 5.442 -16.303 1.00 76.12 88 SER A O 1
ATOM 669 N N . PHE A 1 89 ? -1.528 3.830 -15.719 1.00 77.88 89 PHE A N 1
ATOM 670 C CA . PHE A 1 89 ? -1.076 3.557 -17.091 1.00 77.88 89 PHE A CA 1
ATOM 671 C C . PHE A 1 89 ? -2.129 2.857 -17.958 1.00 77.88 89 PHE A C 1
ATOM 673 O O . PHE A 1 89 ? -2.141 3.080 -19.170 1.00 77.88 89 PHE A O 1
ATOM 680 N N . VAL A 1 90 ? -3.023 2.058 -17.361 1.00 72.94 90 VAL A N 1
ATOM 681 C CA . VAL A 1 90 ? -4.178 1.471 -18.067 1.00 72.94 90 VAL A CA 1
ATOM 682 C C . VAL A 1 90 ? -5.168 2.554 -18.503 1.00 72.94 90 VAL A C 1
ATOM 684 O O . VAL A 1 90 ? -5.711 2.464 -19.600 1.00 72.94 90 VAL A O 1
ATOM 687 N N . ILE A 1 91 ? -5.371 3.592 -17.683 1.00 72.56 91 ILE A N 1
ATOM 688 C CA . ILE A 1 91 ? -6.272 4.708 -18.008 1.00 72.56 91 ILE A CA 1
ATOM 689 C C . ILE A 1 91 ? -5.665 5.589 -19.106 1.00 72.56 91 ILE A C 1
ATOM 691 O O . ILE A 1 91 ? -6.272 5.804 -20.153 1.00 72.56 91 ILE A O 1
ATOM 695 N N . SER A 1 92 ? -4.466 6.137 -18.884 1.00 72.50 92 SER A N 1
ATOM 696 C CA . SER A 1 92 ? -3.741 6.861 -19.930 1.00 72.50 92 SER A CA 1
ATOM 697 C C . SER A 1 92 ? -2.263 7.018 -19.603 1.00 72.50 92 SER A C 1
ATOM 699 O O . SER A 1 92 ? -1.868 7.187 -18.452 1.00 72.50 92 SER A O 1
ATOM 701 N N . PHE A 1 93 ? -1.433 7.105 -20.641 1.00 80.69 93 PHE A N 1
ATOM 702 C CA . PHE A 1 93 ? 0.003 7.341 -20.484 1.00 80.69 93 PHE A CA 1
ATOM 703 C C . PHE A 1 93 ? 0.332 8.630 -19.705 1.00 80.69 93 PHE A C 1
ATOM 705 O O . PHE A 1 93 ? 1.286 8.668 -18.933 1.00 80.69 93 PHE A O 1
ATOM 712 N N . ARG A 1 94 ? -0.473 9.691 -19.876 1.00 82.81 94 ARG A N 1
ATOM 713 C CA . ARG A 1 94 ? -0.272 10.971 -19.175 1.00 82.81 94 ARG A CA 1
ATOM 714 C C . ARG A 1 94 ? -0.562 10.847 -17.681 1.00 82.81 94 ARG A C 1
ATOM 716 O O . ARG A 1 94 ? 0.221 11.346 -16.879 1.00 82.81 94 ARG A O 1
ATOM 723 N N . ILE A 1 95 ? -1.658 10.177 -17.324 1.00 79.88 95 ILE A N 1
ATOM 724 C CA . ILE A 1 95 ? -2.031 9.938 -15.924 1.00 79.88 95 ILE A CA 1
ATOM 725 C C . ILE A 1 95 ? -1.008 8.993 -15.282 1.00 79.88 95 ILE A C 1
ATOM 727 O O . ILE A 1 95 ? -0.520 9.302 -14.204 1.00 79.88 95 ILE A O 1
ATOM 731 N N . GLY A 1 96 ? -0.574 7.942 -15.986 1.00 82.12 96 GLY A N 1
ATOM 732 C CA . GLY A 1 96 ? 0.484 7.034 -15.530 1.00 82.12 96 GLY A CA 1
ATOM 733 C C . GLY A 1 96 ? 1.788 7.733 -15.139 1.00 82.12 96 GLY A C 1
ATOM 734 O O . GLY A 1 96 ? 2.310 7.514 -14.044 1.00 82.12 96 GLY A O 1
ATOM 735 N N . ILE A 1 97 ? 2.295 8.638 -15.986 1.00 90.88 97 ILE A N 1
ATOM 736 C CA . ILE A 1 97 ? 3.507 9.414 -15.669 1.00 90.88 97 ILE A CA 1
ATOM 737 C C . ILE A 1 97 ? 3.286 10.317 -14.451 1.00 90.88 97 ILE A C 1
ATOM 739 O O . ILE A 1 97 ? 4.138 10.357 -13.564 1.00 90.88 97 ILE A O 1
ATOM 743 N N . LEU A 1 98 ? 2.159 11.033 -14.392 1.00 87.19 98 LEU A N 1
ATOM 744 C CA . LEU A 1 98 ? 1.862 11.933 -13.275 1.00 87.19 98 LEU A CA 1
ATOM 745 C C . LEU A 1 98 ? 1.750 11.171 -11.951 1.00 87.19 98 LEU A C 1
ATOM 747 O O . LEU A 1 98 ? 2.346 11.593 -10.965 1.00 87.19 98 LEU A O 1
ATOM 751 N N . THR A 1 99 ? 1.053 10.034 -11.941 1.00 84.44 99 THR A N 1
ATOM 752 C CA . THR A 1 99 ? 0.913 9.164 -10.768 1.00 84.44 99 THR A CA 1
ATOM 753 C C . THR A 1 99 ? 2.259 8.591 -10.332 1.00 84.44 99 THR A C 1
ATOM 755 O O . THR A 1 99 ? 2.562 8.595 -9.144 1.00 84.44 99 THR A O 1
ATOM 758 N N . THR A 1 100 ? 3.108 8.175 -11.275 1.00 86.75 100 THR A N 1
ATOM 759 C CA . THR A 1 100 ? 4.455 7.664 -10.968 1.00 86.75 100 THR A CA 1
ATOM 760 C C . THR A 1 100 ? 5.332 8.733 -10.318 1.00 86.75 100 THR A C 1
ATOM 762 O O . THR A 1 100 ? 5.985 8.464 -9.315 1.00 86.75 100 THR A O 1
ATOM 765 N N . ILE A 1 101 ? 5.340 9.956 -10.863 1.00 90.81 101 ILE A N 1
ATOM 766 C CA . ILE A 1 101 ? 6.111 11.073 -10.294 1.00 90.81 101 ILE A CA 1
ATOM 767 C C . ILE A 1 101 ? 5.560 11.458 -8.920 1.00 90.81 101 ILE A C 1
ATOM 769 O O . ILE A 1 101 ? 6.339 11.675 -7.997 1.00 90.81 101 ILE A O 1
ATOM 773 N N . ALA A 1 102 ? 4.234 11.533 -8.781 1.00 87.00 102 ALA A N 1
ATOM 774 C CA . ALA A 1 102 ? 3.590 11.861 -7.515 1.00 87.00 102 ALA A CA 1
ATOM 775 C C . ALA A 1 102 ? 3.978 10.864 -6.417 1.00 87.00 102 ALA A C 1
ATOM 777 O O . ALA A 1 102 ? 4.393 11.293 -5.346 1.00 87.00 102 ALA A O 1
ATOM 778 N N . ILE A 1 103 ? 3.931 9.563 -6.720 1.00 88.75 103 ILE A N 1
ATOM 779 C CA . ILE A 1 103 ? 4.321 8.512 -5.778 1.00 88.75 103 ILE A CA 1
ATOM 780 C C . ILE A 1 103 ? 5.814 8.578 -5.452 1.00 88.75 103 ILE A C 1
ATOM 782 O O . ILE A 1 103 ? 6.181 8.592 -4.284 1.00 88.75 103 ILE A O 1
ATOM 786 N N . LEU A 1 104 ? 6.685 8.717 -6.457 1.00 87.69 104 LEU A N 1
ATOM 787 C CA . LEU A 1 104 ? 8.131 8.843 -6.229 1.00 87.69 104 LEU A CA 1
ATOM 788 C C . LEU A 1 104 ? 8.490 9.986 -5.272 1.00 87.69 104 LEU A C 1
ATOM 790 O O . LEU A 1 104 ? 9.408 9.849 -4.464 1.00 87.69 104 LEU A O 1
ATOM 794 N N . LEU A 1 105 ? 7.786 11.116 -5.365 1.00 89.12 105 LEU A N 1
ATOM 795 C CA . LEU A 1 105 ? 8.067 12.283 -4.531 1.00 89.12 105 LEU A CA 1
ATOM 796 C C . LEU A 1 105 ? 7.771 12.046 -3.048 1.00 89.12 105 LEU A C 1
ATOM 798 O O . LEU A 1 105 ? 8.485 12.602 -2.213 1.00 89.12 105 LEU A O 1
ATOM 802 N N . HIS A 1 106 ? 6.751 11.255 -2.712 1.00 89.00 106 HIS A N 1
ATOM 803 C CA . HIS A 1 106 ? 6.436 10.942 -1.316 1.00 89.00 106 HIS A CA 1
ATOM 804 C C . HIS A 1 106 ? 7.113 9.665 -0.814 1.00 89.00 106 HIS A C 1
ATOM 806 O O . HIS A 1 106 ? 7.312 9.540 0.391 1.00 89.00 106 HIS A O 1
ATOM 812 N N . GLU A 1 107 ? 7.544 8.779 -1.714 1.00 83.94 107 GLU A N 1
ATOM 813 C CA . GLU A 1 107 ? 8.188 7.513 -1.353 1.00 83.94 107 GLU A CA 1
ATOM 814 C C . GLU A 1 107 ? 9.662 7.676 -0.979 1.00 83.94 107 GLU A C 1
ATOM 816 O O . GLU A 1 107 ? 10.125 7.067 -0.020 1.00 83.94 107 GLU A O 1
ATOM 821 N N . ILE A 1 108 ? 10.404 8.558 -1.663 1.00 85.69 108 ILE A N 1
ATOM 822 C CA . ILE A 1 108 ? 11.821 8.803 -1.336 1.00 85.69 108 ILE A CA 1
ATOM 823 C C . ILE A 1 108 ? 11.991 9.245 0.134 1.00 85.69 108 ILE A C 1
ATOM 825 O O . ILE A 1 108 ? 12.836 8.679 0.830 1.00 85.69 108 ILE A O 1
ATOM 829 N N . PRO A 1 109 ? 11.214 10.218 0.656 1.00 85.06 109 PRO A N 1
ATOM 830 C CA . PRO A 1 109 ? 11.256 10.560 2.076 1.00 85.06 109 PRO A CA 1
ATOM 831 C C . PRO A 1 109 ? 10.842 9.403 2.993 1.00 85.06 109 PRO A C 1
ATOM 833 O O . PRO A 1 109 ? 11.443 9.243 4.057 1.00 85.06 109 PRO A O 1
ATOM 836 N N . HIS A 1 110 ? 9.838 8.614 2.592 1.00 86.38 110 HIS A N 1
ATOM 837 C CA . HIS A 1 110 ? 9.310 7.510 3.392 1.00 86.38 110 HIS A CA 1
ATOM 838 C C . HIS A 1 110 ? 10.343 6.388 3.554 1.00 86.38 110 HIS A C 1
ATOM 840 O O . HIS A 1 110 ? 10.673 6.017 4.677 1.00 86.38 110 HIS A O 1
ATOM 846 N N . GLU A 1 111 ? 10.975 5.942 2.464 1.00 83.38 111 GLU A N 1
ATOM 847 C CA . GLU A 1 111 ? 11.997 4.888 2.507 1.00 83.38 111 GLU A CA 1
ATOM 848 C C . GLU A 1 111 ? 13.235 5.295 3.320 1.00 83.38 111 GLU A C 1
ATOM 850 O O . GLU A 1 111 ? 13.850 4.459 3.991 1.00 83.38 111 GLU A O 1
ATOM 855 N N . ILE A 1 112 ? 13.596 6.584 3.306 1.00 84.38 112 ILE A N 1
ATOM 856 C CA . ILE A 1 112 ? 14.685 7.124 4.133 1.00 84.38 112 ILE A CA 1
ATOM 857 C C . ILE A 1 112 ? 14.309 7.077 5.623 1.00 84.38 112 ILE A C 1
ATOM 859 O O . ILE A 1 112 ? 15.156 6.741 6.459 1.00 84.38 112 ILE A O 1
ATOM 863 N N . ALA A 1 113 ? 13.057 7.387 5.969 1.00 83.38 113 ALA A N 1
ATOM 864 C CA . ALA A 1 113 ? 12.558 7.285 7.339 1.00 83.38 113 ALA A CA 1
ATOM 865 C C . ALA A 1 113 ? 12.502 5.821 7.810 1.00 83.38 113 ALA A C 1
ATOM 867 O O . ALA A 1 113 ? 12.993 5.502 8.895 1.00 83.38 113 ALA A O 1
ATOM 868 N N . ASP A 1 114 ? 12.014 4.920 6.961 1.00 81.81 114 ASP A N 1
ATOM 869 C CA . ASP A 1 114 ? 11.956 3.479 7.215 1.00 81.81 114 ASP A CA 1
ATOM 870 C C . ASP A 1 114 ? 13.344 2.872 7.418 1.00 81.81 114 ASP A C 1
ATOM 872 O O . ASP A 1 114 ? 13.574 2.068 8.328 1.00 81.81 114 ASP A O 1
ATOM 876 N N . PHE A 1 115 ? 14.314 3.312 6.616 1.00 84.75 115 PHE A N 1
ATOM 877 C CA . PHE A 1 115 ? 15.704 2.906 6.761 1.00 84.75 115 PHE A CA 1
ATOM 878 C C . PHE A 1 115 ? 16.269 3.354 8.115 1.00 84.75 115 PHE A C 1
ATOM 880 O O . PHE A 1 115 ? 16.944 2.578 8.797 1.00 84.75 115 PHE A O 1
ATOM 887 N N . ALA A 1 116 ? 15.946 4.573 8.558 1.00 83.50 116 ALA A N 1
ATOM 888 C CA . ALA A 1 116 ? 16.344 5.069 9.873 1.00 83.50 116 ALA A CA 1
ATOM 889 C C . ALA A 1 116 ? 15.700 4.272 11.025 1.00 83.50 116 ALA A C 1
ATOM 891 O O . ALA A 1 116 ? 16.371 3.996 12.025 1.00 83.50 116 ALA A O 1
ATOM 892 N N . ILE A 1 117 ? 14.439 3.848 10.883 1.00 82.81 117 ILE A N 1
ATOM 893 C CA . ILE A 1 117 ? 13.750 2.985 11.856 1.00 82.81 117 ILE A CA 1
ATOM 894 C C . ILE A 1 117 ? 14.435 1.615 11.940 1.00 82.81 117 ILE A C 1
ATOM 896 O O . ILE A 1 117 ? 14.714 1.141 13.042 1.00 82.81 117 ILE A O 1
ATOM 900 N N . LEU A 1 118 ? 14.792 1.009 10.804 1.00 79.44 118 LEU A N 1
ATOM 901 C CA . LEU A 1 118 ? 15.499 -0.277 10.759 1.00 79.44 118 LEU A CA 1
ATOM 902 C C . LEU A 1 118 ? 16.889 -0.204 11.407 1.00 79.44 118 LEU A C 1
ATOM 904 O O . LEU A 1 118 ? 17.255 -1.087 12.188 1.00 79.44 118 LEU A O 1
ATOM 908 N N . LEU A 1 119 ? 17.648 0.867 11.153 1.00 83.75 119 LEU A N 1
ATOM 909 C CA . LEU A 1 119 ? 18.928 1.099 11.830 1.00 83.75 119 LEU A CA 1
ATOM 910 C C . LEU A 1 119 ? 18.746 1.237 13.348 1.00 83.75 119 LEU A C 1
ATOM 912 O O . LEU A 1 119 ? 19.509 0.653 14.120 1.00 83.75 119 LEU A O 1
ATOM 916 N N . ARG A 1 120 ? 17.704 1.951 13.793 1.00 78.69 120 ARG A N 1
ATOM 917 C CA . ARG A 1 120 ? 17.372 2.113 15.219 1.00 78.69 120 ARG A CA 1
ATOM 918 C C . ARG A 1 120 ? 16.886 0.812 15.871 1.00 78.69 120 ARG A C 1
ATOM 920 O O . ARG A 1 120 ? 17.109 0.619 17.065 1.00 78.69 120 ARG A O 1
ATOM 927 N N . ALA A 1 121 ? 16.278 -0.083 15.094 1.00 75.69 121 ALA A N 1
ATOM 928 C CA . ALA A 1 121 ? 15.891 -1.434 15.499 1.00 75.69 121 ALA A CA 1
ATOM 929 C C . ALA A 1 121 ? 17.080 -2.417 15.583 1.00 75.69 121 ALA A C 1
ATOM 931 O O . ALA A 1 121 ? 16.907 -3.566 15.992 1.00 75.69 121 ALA A O 1
ATOM 932 N N . GLY A 1 122 ? 18.291 -1.974 15.224 1.00 78.56 122 GLY A N 1
ATOM 933 C CA . GLY A 1 122 ? 19.524 -2.756 15.326 1.00 78.56 122 GLY A CA 1
ATOM 934 C C . GLY A 1 122 ? 19.895 -3.531 14.059 1.00 78.56 122 GLY A C 1
ATOM 935 O O . GLY A 1 122 ? 20.764 -4.403 14.115 1.00 78.56 122 GLY A O 1
ATOM 936 N N . PHE A 1 123 ? 19.267 -3.240 12.915 1.00 78.19 123 PHE A N 1
ATOM 937 C CA . PHE A 1 123 ? 19.665 -3.834 11.640 1.00 78.19 123 PHE A CA 1
ATOM 938 C C . PHE A 1 123 ? 20.964 -3.201 11.128 1.00 78.19 123 PHE A C 1
ATOM 940 O O . PHE A 1 123 ? 21.176 -1.994 11.208 1.00 78.19 123 PHE A O 1
ATOM 947 N N . ASN A 1 124 ? 21.835 -4.021 10.536 1.00 84.94 124 ASN A N 1
ATOM 948 C CA . ASN A 1 124 ? 22.975 -3.520 9.769 1.00 84.94 124 ASN A CA 1
ATOM 949 C C . ASN A 1 124 ? 22.455 -2.782 8.513 1.00 84.94 124 ASN A C 1
ATOM 951 O O . ASN A 1 124 ? 21.546 -3.317 7.872 1.00 84.94 124 ASN A O 1
ATOM 955 N N . PRO A 1 125 ? 23.025 -1.628 8.108 1.00 79.38 125 PRO A N 1
ATOM 956 C CA . PRO A 1 125 ? 22.624 -0.892 6.900 1.00 79.38 125 PRO A CA 1
ATOM 957 C C . PRO A 1 125 ? 22.485 -1.765 5.646 1.00 79.38 125 PRO A C 1
ATOM 959 O O . PRO A 1 125 ? 21.544 -1.597 4.876 1.00 79.38 125 PRO A O 1
ATOM 962 N N . TRP A 1 126 ? 23.352 -2.763 5.465 1.00 82.94 126 TRP A N 1
ATOM 963 C CA . TRP A 1 126 ? 23.249 -3.687 4.331 1.00 82.94 126 TRP A CA 1
ATOM 964 C C . TRP A 1 126 ? 22.073 -4.663 4.432 1.00 82.94 126 TRP A C 1
ATOM 966 O O . TRP A 1 126 ? 21.512 -5.057 3.412 1.00 82.94 126 TRP A O 1
ATOM 976 N N . ASN A 1 127 ? 21.693 -5.062 5.645 1.00 78.44 127 ASN A N 1
ATOM 977 C CA . ASN A 1 127 ? 20.543 -5.936 5.871 1.00 78.44 127 ASN A CA 1
ATOM 978 C C . ASN A 1 127 ? 19.231 -5.156 5.757 1.00 78.44 127 ASN A C 1
ATOM 980 O O . ASN A 1 127 ? 18.284 -5.670 5.171 1.00 78.44 127 ASN A O 1
ATOM 984 N N . ALA A 1 128 ? 19.199 -3.913 6.247 1.00 75.75 128 ALA A N 1
ATOM 985 C CA . ALA A 1 128 ? 18.063 -3.008 6.090 1.00 75.75 128 ALA A CA 1
ATOM 986 C C . ALA A 1 128 ? 17.788 -2.707 4.606 1.00 75.75 128 ALA A C 1
ATOM 988 O O . ALA A 1 128 ? 16.666 -2.895 4.145 1.00 75.75 128 ALA A O 1
ATOM 989 N N . ALA A 1 129 ? 18.826 -2.376 3.828 1.00 79.88 129 ALA A N 1
ATOM 990 C CA . ALA A 1 129 ? 18.692 -2.133 2.391 1.00 79.88 129 ALA A CA 1
ATOM 991 C C . ALA A 1 129 ? 18.210 -3.375 1.621 1.00 79.88 129 ALA A C 1
ATOM 993 O O . ALA A 1 129 ? 17.361 -3.276 0.740 1.00 79.88 129 ALA A O 1
ATOM 994 N N . LYS A 1 130 ? 18.708 -4.573 1.966 1.00 81.00 130 LYS A N 1
ATOM 995 C CA . LYS A 1 130 ? 18.208 -5.828 1.377 1.00 81.00 130 LYS A CA 1
ATOM 996 C C . LYS A 1 130 ? 16.741 -6.069 1.723 1.00 81.00 130 LYS A C 1
ATOM 998 O O . LYS A 1 130 ? 15.989 -6.481 0.850 1.00 81.00 130 LYS A O 1
ATOM 1003 N N . ALA A 1 131 ? 16.342 -5.820 2.968 1.00 75.50 131 ALA A N 1
ATOM 1004 C CA . ALA A 1 131 ? 14.961 -5.978 3.409 1.00 75.50 131 ALA A CA 1
ATOM 1005 C C . ALA A 1 131 ? 14.017 -5.026 2.651 1.00 75.50 131 ALA A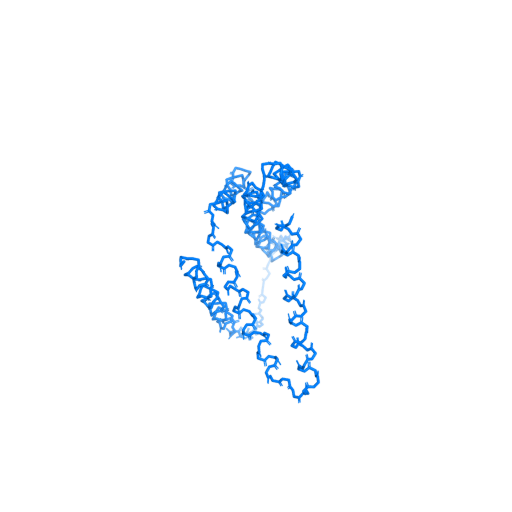 C 1
ATOM 1007 O O . ALA A 1 131 ? 12.994 -5.477 2.143 1.00 75.50 131 ALA A O 1
ATOM 1008 N N . GLN A 1 132 ? 14.405 -3.758 2.480 1.00 79.75 132 GLN A N 1
ATOM 1009 C CA . GLN A 1 132 ? 13.655 -2.788 1.672 1.00 79.75 132 GLN A CA 1
ATOM 1010 C C . GLN A 1 132 ? 13.615 -3.162 0.179 1.00 79.75 132 GLN A C 1
ATOM 1012 O O . GLN A 1 132 ? 12.596 -3.008 -0.487 1.00 79.75 132 GLN A O 1
ATOM 1017 N N . LEU A 1 133 ? 14.689 -3.748 -0.359 1.00 79.12 133 LEU A N 1
ATOM 1018 C CA . LEU A 1 133 ? 14.673 -4.268 -1.727 1.00 79.12 133 LEU A CA 1
ATOM 1019 C C . LEU A 1 133 ? 13.696 -5.447 -1.875 1.00 79.12 133 LEU A C 1
ATOM 1021 O O . LEU A 1 133 ? 12.997 -5.539 -2.882 1.00 79.12 133 LEU A O 1
ATOM 1025 N N . TYR A 1 134 ? 13.607 -6.330 -0.873 1.00 78.44 134 TYR A N 1
ATOM 1026 C CA . TYR A 1 134 ? 12.604 -7.396 -0.863 1.00 78.44 134 TYR A CA 1
ATOM 1027 C C . TYR A 1 134 ? 11.180 -6.833 -0.834 1.00 78.44 134 TYR A C 1
ATOM 1029 O O . TYR A 1 134 ? 10.344 -7.307 -1.600 1.00 78.44 134 TYR A O 1
ATOM 1037 N N . THR A 1 135 ? 10.891 -5.799 -0.041 1.00 74.19 135 THR A N 1
ATOM 1038 C CA . THR A 1 135 ? 9.558 -5.169 -0.044 1.00 74.19 135 THR A CA 1
ATOM 1039 C C . THR A 1 135 ? 9.242 -4.489 -1.377 1.00 74.19 135 THR A C 1
ATOM 1041 O O . THR A 1 135 ? 8.125 -4.625 -1.872 1.00 74.19 135 THR A O 1
ATOM 1044 N N . ALA A 1 136 ? 10.228 -3.883 -2.045 1.00 73.44 136 ALA A N 1
ATOM 1045 C CA . ALA A 1 136 ? 10.047 -3.320 -3.385 1.00 73.44 136 ALA A CA 1
ATOM 1046 C C . ALA A 1 136 ? 9.663 -4.385 -4.436 1.00 73.44 136 ALA A C 1
ATOM 1048 O O . ALA A 1 136 ? 8.882 -4.110 -5.352 1.00 73.44 136 ALA A O 1
ATOM 1049 N N . THR A 1 137 ? 10.130 -5.637 -4.297 1.00 75.12 137 THR A N 1
ATOM 1050 C CA . THR A 1 137 ? 9.685 -6.730 -5.190 1.00 75.12 137 THR A CA 1
ATOM 1051 C C . THR A 1 137 ? 8.196 -7.055 -5.038 1.00 75.12 137 THR A C 1
ATOM 1053 O O . THR A 1 137 ? 7.555 -7.431 -6.021 1.00 75.12 137 THR A O 1
ATOM 1056 N N . ILE A 1 138 ? 7.618 -6.834 -3.851 1.00 70.62 138 ILE A N 1
ATOM 1057 C CA . ILE A 1 138 ? 6.174 -6.961 -3.606 1.00 70.62 138 ILE A CA 1
ATOM 1058 C C . ILE A 1 138 ? 5.411 -5.875 -4.381 1.00 70.62 138 ILE A C 1
ATOM 1060 O O . ILE A 1 138 ? 4.379 -6.161 -4.987 1.00 70.62 138 ILE A O 1
ATOM 1064 N N . GLY A 1 139 ? 5.958 -4.659 -4.468 1.00 64.19 139 GLY A N 1
ATOM 1065 C CA . GLY A 1 139 ? 5.417 -3.589 -5.315 1.00 64.19 139 GLY A CA 1
ATOM 1066 C C . GLY A 1 139 ? 5.426 -3.908 -6.807 1.00 64.19 139 GLY A C 1
ATOM 1067 O O . GLY A 1 139 ? 4.459 -3.648 -7.529 1.00 64.19 139 GLY A O 1
ATOM 1068 N N . LEU A 1 140 ? 6.486 -4.565 -7.279 1.00 66.31 140 LEU A N 1
ATOM 1069 C CA . LEU A 1 140 ? 6.556 -5.037 -8.660 1.00 66.31 140 LEU A CA 1
ATOM 1070 C C . LEU A 1 140 ? 5.512 -6.130 -8.944 1.00 66.31 140 LEU A C 1
ATOM 1072 O O . LEU A 1 140 ? 4.896 -6.133 -10.009 1.00 66.31 140 LEU A O 1
ATOM 1076 N N . LEU A 1 141 ? 5.269 -7.024 -7.979 1.00 65.06 141 LEU A N 1
ATOM 1077 C CA . LEU A 1 141 ? 4.177 -7.994 -8.060 1.00 65.06 141 LEU A CA 1
ATOM 1078 C C . LEU A 1 141 ? 2.823 -7.282 -8.100 1.00 65.06 141 LEU A C 1
ATOM 1080 O O . LEU A 1 141 ? 2.000 -7.636 -8.939 1.00 65.06 141 LEU A O 1
ATOM 1084 N N . GLY A 1 142 ? 2.608 -6.232 -7.303 1.00 60.09 142 GLY A N 1
ATOM 1085 C CA . GLY A 1 142 ? 1.390 -5.412 -7.341 1.00 60.09 142 GLY A CA 1
ATOM 1086 C C . GLY A 1 142 ? 1.020 -4.915 -8.741 1.00 60.09 142 GLY A C 1
ATOM 1087 O O . GLY A 1 142 ? -0.145 -4.999 -9.128 1.00 60.09 142 GLY A O 1
ATOM 1088 N N . ASN A 1 143 ? 2.011 -4.536 -9.558 1.00 58.66 143 ASN A N 1
ATOM 1089 C CA . ASN A 1 143 ? 1.793 -4.139 -10.956 1.00 58.66 143 ASN A CA 1
ATOM 1090 C C . ASN A 1 143 ? 1.280 -5.281 -11.863 1.00 58.66 143 ASN A C 1
ATOM 1092 O O . ASN A 1 143 ? 0.608 -5.030 -12.860 1.00 58.66 143 ASN A O 1
ATOM 1096 N N . LEU A 1 144 ? 1.606 -6.537 -11.548 1.00 56.84 144 LEU A N 1
ATOM 1097 C CA . LEU A 1 144 ? 1.265 -7.729 -12.343 1.00 56.84 144 LEU A CA 1
ATOM 1098 C C . LEU A 1 144 ? -0.049 -8.395 -11.896 1.00 56.84 144 LEU A C 1
ATOM 1100 O O . LEU A 1 144 ? -0.559 -9.307 -12.554 1.00 56.84 144 LEU A O 1
ATOM 1104 N N . THR A 1 145 ? -0.605 -7.955 -10.769 1.00 60.53 145 THR A N 1
ATOM 1105 C CA . THR A 1 145 ? -1.603 -8.702 -10.001 1.00 60.53 145 THR A CA 1
ATOM 1106 C C . THR A 1 145 ? -3.014 -8.192 -10.305 1.00 60.53 145 THR A C 1
ATOM 1108 O O . THR A 1 145 ? -3.691 -7.621 -9.455 1.00 60.53 145 THR A O 1
ATOM 1111 N N . TRP A 1 146 ? -3.513 -8.435 -11.523 1.00 60.44 146 TRP A N 1
ATOM 1112 C CA . TRP A 1 146 ? -4.910 -8.134 -11.903 1.00 60.44 146 TRP A CA 1
ATOM 1113 C C . TRP A 1 146 ? -5.949 -8.866 -11.033 1.00 60.44 146 TRP A C 1
ATOM 1115 O O . TRP A 1 146 ? -7.120 -8.488 -11.003 1.00 60.44 146 TRP A O 1
ATOM 1125 N N . TRP A 1 147 ? -5.529 -9.912 -10.313 1.00 61.75 147 TRP A N 1
ATOM 1126 C CA . TRP A 1 147 ? -6.375 -10.650 -9.383 1.00 61.75 147 TRP A CA 1
ATOM 1127 C C . TRP A 1 147 ? -6.542 -9.997 -8.010 1.00 61.75 147 TRP A C 1
ATOM 1129 O O . TRP A 1 147 ? -7.395 -10.444 -7.245 1.00 61.75 147 TRP A O 1
ATOM 1139 N N . ILE A 1 148 ? -5.785 -8.944 -7.678 1.00 65.06 148 ILE A N 1
ATOM 1140 C CA . ILE A 1 148 ? -5.929 -8.315 -6.361 1.00 65.06 148 ILE A CA 1
ATOM 1141 C C . ILE A 1 148 ? -7.249 -7.561 -6.234 1.00 65.06 148 ILE A C 1
ATOM 1143 O O . ILE A 1 148 ? -7.894 -7.636 -5.202 1.00 65.06 148 ILE A O 1
ATOM 1147 N N . LEU A 1 149 ? -7.706 -6.892 -7.294 1.00 64.75 149 LEU A N 1
ATOM 1148 C CA . LEU A 1 149 ? -8.979 -6.171 -7.281 1.00 64.75 149 LEU A CA 1
ATOM 1149 C C . LEU A 1 149 ? -10.167 -7.103 -6.976 1.00 64.75 149 LEU A C 1
ATOM 1151 O O . LEU A 1 149 ? -10.923 -6.804 -6.048 1.00 64.75 149 LEU A O 1
ATOM 1155 N N . PRO A 1 150 ? -10.331 -8.255 -7.662 1.00 65.31 150 PRO A N 1
ATOM 1156 C CA . PRO A 1 150 ? -11.354 -9.219 -7.278 1.00 65.31 150 PRO A CA 1
ATOM 1157 C C . PRO A 1 150 ? -11.087 -9.857 -5.905 1.00 65.31 150 PRO A C 1
ATOM 1159 O O . PRO A 1 150 ? -12.039 -10.048 -5.156 1.00 65.31 150 PRO A O 1
ATOM 1162 N N . PHE A 1 151 ? -9.835 -10.131 -5.524 1.00 66.69 151 PHE A N 1
ATOM 1163 C CA . PHE A 1 151 ? -9.497 -10.663 -4.195 1.00 66.69 151 PHE A CA 1
ATOM 1164 C C . PHE A 1 151 ? -9.926 -9.715 -3.060 1.00 66.69 151 PHE A C 1
ATOM 1166 O O . PHE A 1 151 ? -10.666 -10.111 -2.162 1.00 66.69 151 PHE A O 1
ATOM 1173 N N . THR A 1 152 ? -9.536 -8.443 -3.138 1.00 66.56 152 THR A N 1
ATOM 1174 C CA . THR A 1 152 ? -9.885 -7.389 -2.180 1.00 66.56 152 THR A CA 1
ATOM 1175 C C . THR A 1 152 ? -11.389 -7.126 -2.165 1.00 66.56 152 THR A C 1
ATOM 1177 O O . THR A 1 152 ? -11.971 -6.976 -1.092 1.00 66.56 152 THR A O 1
ATOM 1180 N N . SER A 1 153 ? -12.047 -7.138 -3.330 1.00 73.50 153 SER A N 1
ATOM 1181 C CA . SER A 1 153 ? -13.512 -7.090 -3.411 1.00 73.50 153 SER A CA 1
ATOM 1182 C C . SER A 1 153 ? -14.158 -8.262 -2.659 1.00 73.50 153 SER A C 1
ATOM 1184 O O . SER A 1 153 ? -15.109 -8.048 -1.912 1.00 73.50 153 SER A O 1
ATOM 1186 N N . GLY A 1 154 ? -13.598 -9.471 -2.770 1.00 72.00 154 GLY A N 1
ATOM 1187 C CA . GLY A 1 154 ? -14.017 -10.642 -1.995 1.00 72.00 154 GLY A CA 1
ATOM 1188 C C . GLY A 1 154 ? -13.894 -10.446 -0.482 1.00 72.00 154 GLY A C 1
ATOM 1189 O O . GLY A 1 154 ? -14.838 -10.747 0.247 1.00 72.00 154 GLY A O 1
ATOM 1190 N N . CYS A 1 155 ? -12.787 -9.871 -0.002 1.00 70.06 155 CYS A N 1
ATOM 1191 C CA . CYS A 1 155 ? -12.614 -9.550 1.420 1.00 70.06 155 CYS A CA 1
ATOM 1192 C C . CYS A 1 155 ? -13.671 -8.552 1.923 1.00 70.06 155 CYS A C 1
ATOM 1194 O O . CYS A 1 155 ? -14.286 -8.782 2.963 1.00 70.06 155 CYS A O 1
ATOM 1196 N N . PHE A 1 156 ? -13.935 -7.474 1.174 1.00 77.94 156 PHE A N 1
ATOM 1197 C CA . PHE A 1 156 ? -14.966 -6.496 1.540 1.00 77.94 156 PHE A CA 1
ATOM 1198 C C . PHE A 1 156 ? -16.374 -7.097 1.550 1.00 77.94 156 PHE A C 1
ATOM 1200 O O . PHE A 1 156 ? -17.158 -6.784 2.444 1.00 77.94 156 PHE A O 1
ATOM 1207 N N . ILE A 1 157 ? -16.687 -7.985 0.600 1.00 81.06 157 ILE A N 1
ATOM 1208 C CA . ILE A 1 157 ? -17.958 -8.720 0.586 1.00 81.06 157 ILE A CA 1
ATOM 1209 C C . ILE A 1 157 ? -18.095 -9.575 1.848 1.00 81.06 157 ILE A C 1
ATOM 1211 O O . ILE A 1 157 ? -19.164 -9.583 2.453 1.00 81.06 157 ILE A O 1
ATOM 1215 N N . ASN A 1 158 ? -17.027 -10.259 2.272 1.00 79.81 158 ASN A N 1
ATOM 1216 C CA . ASN A 1 158 ? -17.070 -11.071 3.484 1.00 79.81 158 ASN A CA 1
ATOM 1217 C C . ASN A 1 158 ? -17.328 -10.213 4.730 1.00 79.81 158 ASN A C 1
ATOM 1219 O O . ASN A 1 158 ? -18.242 -10.520 5.482 1.00 79.81 158 ASN A O 1
ATOM 1223 N N . ILE A 1 159 ? -16.613 -9.094 4.891 1.00 76.12 159 ILE A N 1
ATOM 1224 C CA . ILE A 1 159 ? -16.822 -8.150 6.004 1.00 76.12 159 ILE A CA 1
ATOM 1225 C C . ILE A 1 159 ? -18.258 -7.611 6.006 1.00 76.12 159 ILE A C 1
ATOM 1227 O O . ILE A 1 159 ? -18.911 -7.560 7.048 1.00 76.12 159 ILE A O 1
ATOM 1231 N N . ALA A 1 160 ? -18.774 -7.222 4.838 1.00 76.31 160 ALA A N 1
ATOM 1232 C CA . ALA A 1 160 ? -20.145 -6.742 4.719 1.00 76.31 160 ALA A CA 1
ATOM 1233 C C . ALA A 1 160 ? -21.164 -7.825 5.117 1.00 76.31 160 ALA A C 1
ATOM 1235 O O . ALA A 1 160 ? -22.187 -7.519 5.725 1.00 76.31 160 ALA A O 1
ATOM 1236 N N . LEU A 1 161 ? -20.880 -9.093 4.815 1.00 77.75 161 LEU A N 1
ATOM 1237 C CA . LEU A 1 161 ? -21.766 -10.208 5.124 1.00 77.75 161 LEU A CA 1
ATOM 1238 C C . LEU A 1 161 ? -21.695 -10.653 6.588 1.00 77.75 161 LEU A C 1
ATOM 1240 O O . LEU A 1 161 ? -22.721 -11.017 7.154 1.00 77.75 161 LEU A O 1
ATOM 1244 N N . THR A 1 162 ? -20.512 -10.658 7.199 1.00 76.69 162 THR A N 1
ATOM 1245 C CA . THR A 1 162 ? -20.325 -11.135 8.576 1.00 76.69 162 THR A CA 1
ATOM 1246 C C . THR A 1 162 ? -20.598 -10.058 9.613 1.00 76.69 162 THR A C 1
ATOM 1248 O O . THR A 1 162 ? -21.008 -10.397 10.717 1.00 76.69 162 THR A O 1
ATOM 1251 N N . ASN A 1 163 ? -20.392 -8.784 9.267 1.00 74.12 163 ASN A N 1
ATOM 1252 C CA . ASN A 1 163 ? -20.483 -7.684 10.226 1.00 74.12 163 ASN A CA 1
ATOM 1253 C C . ASN A 1 163 ? -21.686 -6.781 9.937 1.00 74.12 163 ASN A C 1
ATOM 1255 O O . ASN A 1 163 ? -22.461 -6.508 10.839 1.00 74.12 163 ASN A O 1
ATOM 1259 N N . LEU A 1 164 ? -21.901 -6.359 8.684 1.00 74.38 164 LEU A N 1
ATOM 1260 C CA . LEU A 1 164 ? -23.006 -5.440 8.363 1.00 74.38 164 LEU A CA 1
ATOM 1261 C C . LEU A 1 164 ? -24.362 -6.143 8.212 1.00 74.38 164 LEU A C 1
ATOM 1263 O O . LEU A 1 164 ? -25.377 -5.614 8.660 1.00 74.38 164 LEU A O 1
ATOM 1267 N N . LEU A 1 165 ? -24.417 -7.307 7.554 1.00 79.31 165 LEU A N 1
ATOM 1268 C CA . LEU A 1 165 ? -25.691 -7.990 7.303 1.00 79.31 165 LEU A CA 1
ATOM 1269 C C . LEU A 1 165 ? -26.399 -8.451 8.594 1.00 79.31 165 LEU A C 1
ATOM 1271 O O . LEU A 1 165 ? -27.616 -8.282 8.667 1.00 79.31 165 LEU A O 1
ATOM 1275 N N . PRO A 1 166 ? -25.715 -9.015 9.611 1.00 76.38 166 PRO A N 1
ATOM 1276 C CA . PRO A 1 166 ? -26.380 -9.448 10.835 1.00 76.38 166 PRO A CA 1
ATOM 1277 C C . PRO A 1 166 ? -26.947 -8.276 11.627 1.00 76.38 166 PRO A C 1
ATOM 1279 O O . PRO A 1 166 ? -28.036 -8.415 12.173 1.00 76.38 166 PRO A O 1
ATOM 1282 N N . ASP A 1 167 ? -26.245 -7.142 11.647 1.00 73.44 167 ASP A N 1
ATOM 1283 C CA . ASP A 1 167 ? -26.703 -5.920 12.310 1.00 73.44 167 ASP A CA 1
ATOM 1284 C C . ASP A 1 167 ? -27.948 -5.361 11.610 1.00 73.44 167 ASP A C 1
ATOM 1286 O O . ASP A 1 167 ? -28.939 -5.054 12.264 1.00 73.44 167 ASP A O 1
ATOM 1290 N N . LEU A 1 168 ? -27.969 -5.371 10.273 1.00 74.25 168 LEU A N 1
ATOM 1291 C CA . LEU A 1 168 ? -29.129 -4.942 9.487 1.00 74.25 168 LEU A CA 1
ATOM 1292 C C . LEU A 1 168 ? -30.354 -5.863 9.655 1.00 74.25 168 LEU A C 1
ATOM 1294 O O . LEU A 1 168 ? -31.491 -5.404 9.583 1.00 74.25 168 LEU A O 1
ATOM 1298 N N . VAL A 1 169 ? -30.137 -7.171 9.834 1.00 77.31 169 VAL A N 1
ATOM 1299 C CA . VAL A 1 169 ? -31.215 -8.170 9.982 1.00 77.31 169 VAL A CA 1
ATOM 1300 C C . VAL A 1 169 ? -31.736 -8.255 11.420 1.00 77.31 169 VAL A C 1
ATOM 1302 O O . VAL A 1 169 ? -32.892 -8.624 11.618 1.00 77.31 169 VAL A O 1
ATOM 1305 N N . LYS A 1 170 ? -30.906 -7.937 12.419 1.00 77.44 170 LYS A N 1
ATOM 1306 C CA . LYS A 1 170 ? -31.283 -7.939 13.843 1.00 77.44 170 LYS A CA 1
ATOM 1307 C C . LYS A 1 170 ? -31.875 -6.616 14.326 1.00 77.44 170 LYS A C 1
ATOM 1309 O O . LYS A 1 170 ? -32.271 -6.545 15.483 1.00 77.44 170 LYS A O 1
ATOM 1314 N N . GLU A 1 171 ? -31.924 -5.590 13.483 1.00 76.44 171 GLU A N 1
ATOM 1315 C CA . GLU A 1 171 ? -32.507 -4.301 13.844 1.00 76.44 171 GLU A CA 1
ATOM 1316 C C . GLU A 1 171 ? -34.014 -4.447 14.135 1.00 76.44 171 GLU A C 1
ATOM 1318 O O . GLU A 1 171 ? -34.810 -4.765 13.248 1.00 76.44 171 GLU A O 1
ATOM 1323 N N . ASP A 1 172 ? -34.408 -4.217 15.392 1.00 75.38 172 ASP A N 1
ATOM 1324 C CA . ASP A 1 172 ? -35.788 -4.389 15.864 1.00 75.38 172 ASP A CA 1
ATOM 1325 C C . ASP A 1 172 ? -36.720 -3.233 15.429 1.00 75.38 172 ASP A C 1
ATOM 1327 O O . ASP A 1 172 ? -37.942 -3.412 15.369 1.00 75.38 172 ASP A O 1
ATOM 1331 N N . ASP A 1 173 ? -36.176 -2.046 15.104 1.00 85.44 173 ASP A N 1
ATOM 1332 C CA . ASP A 1 173 ? -36.955 -0.903 14.602 1.00 85.44 173 ASP A CA 1
ATOM 1333 C C . ASP A 1 173 ? -36.982 -0.864 13.056 1.00 85.44 173 ASP A C 1
ATOM 1335 O O . ASP A 1 173 ? -35.977 -0.535 12.410 1.00 85.44 173 ASP A O 1
ATOM 1339 N N . PRO A 1 174 ? -38.146 -1.102 12.417 1.00 78.81 174 PRO A N 1
ATOM 1340 C CA . PRO A 1 174 ? -38.260 -1.117 10.962 1.00 78.81 174 PRO A CA 1
ATOM 1341 C C . PRO A 1 174 ? -37.938 0.234 10.305 1.00 78.81 174 PRO A C 1
ATOM 1343 O O . PRO A 1 174 ? -37.581 0.262 9.127 1.00 78.81 174 PRO A O 1
ATOM 1346 N N . LYS A 1 175 ? -38.053 1.368 11.015 1.00 82.12 175 LYS A N 1
ATOM 1347 C CA . LYS A 1 175 ? -37.662 2.673 10.456 1.00 82.12 175 LYS A CA 1
ATOM 1348 C C . LYS A 1 175 ? -36.150 2.827 10.362 1.00 82.12 175 LYS A C 1
ATOM 1350 O O . LYS A 1 175 ? -35.671 3.370 9.364 1.00 82.12 175 LYS A O 1
ATOM 1355 N N . GLU A 1 176 ? -35.412 2.362 11.366 1.00 81.00 176 GLU A N 1
ATOM 1356 C CA . GLU A 1 176 ? -33.953 2.468 11.364 1.00 81.00 176 GLU A CA 1
ATOM 1357 C C . GLU A 1 176 ? -33.347 1.466 10.372 1.00 81.00 176 GLU A C 1
ATOM 1359 O O . GLU A 1 176 ? -32.470 1.843 9.595 1.00 81.00 176 GLU A O 1
ATOM 1364 N N . ALA A 1 177 ? -33.930 0.267 10.249 1.00 80.31 177 ALA A N 1
ATOM 1365 C CA . ALA A 1 177 ? -33.571 -0.706 9.215 1.00 80.31 177 ALA A CA 1
ATOM 1366 C C . ALA A 1 177 ? -33.724 -0.135 7.788 1.00 80.31 177 ALA A C 1
ATOM 1368 O O . ALA A 1 177 ? -32.832 -0.267 6.946 1.00 80.31 177 ALA A O 1
ATOM 1369 N N . VAL A 1 178 ? -34.827 0.574 7.507 1.00 83.88 178 VAL A N 1
ATOM 1370 C CA . VAL A 1 178 ? -35.046 1.232 6.203 1.00 83.88 178 VAL A CA 1
ATOM 1371 C C . VAL A 1 178 ? -34.030 2.350 5.954 1.00 83.88 178 VAL A C 1
ATOM 1373 O O . VAL A 1 178 ? -33.574 2.522 4.823 1.00 83.88 178 VAL A O 1
ATOM 1376 N N . LYS A 1 179 ? -33.640 3.100 6.988 1.00 84.94 179 LYS A N 1
ATOM 1377 C CA . LYS A 1 179 ? -32.629 4.158 6.876 1.00 84.94 179 LYS A CA 1
ATOM 1378 C C . LYS A 1 179 ? -31.230 3.588 6.633 1.00 84.94 179 LYS A C 1
ATOM 1380 O O . LYS A 1 179 ? -30.515 4.112 5.781 1.00 84.94 179 LYS A O 1
ATOM 1385 N N . GLN A 1 180 ? -30.861 2.502 7.311 1.00 82.44 180 GLN A N 1
ATOM 1386 C CA . GLN A 1 180 ? -29.601 1.790 7.085 1.00 82.44 180 GLN A CA 1
ATOM 1387 C C . GLN A 1 180 ? -29.546 1.190 5.670 1.00 82.44 180 GLN A C 1
ATOM 1389 O O . GLN A 1 180 ? -28.575 1.406 4.943 1.00 82.44 180 GLN A O 1
ATOM 1394 N N . PHE A 1 181 ? -30.622 0.536 5.219 1.00 84.88 181 PHE A N 1
ATOM 1395 C CA . PHE A 1 181 ? -30.728 0.023 3.849 1.00 84.88 181 PHE A CA 1
ATOM 1396 C C . PHE A 1 181 ? -30.666 1.148 2.803 1.00 84.88 181 PHE A C 1
ATOM 1398 O O . PHE A 1 181 ? -29.977 1.033 1.787 1.00 84.88 181 PHE A O 1
ATOM 1405 N N . GLY A 1 182 ? -31.326 2.277 3.078 1.00 8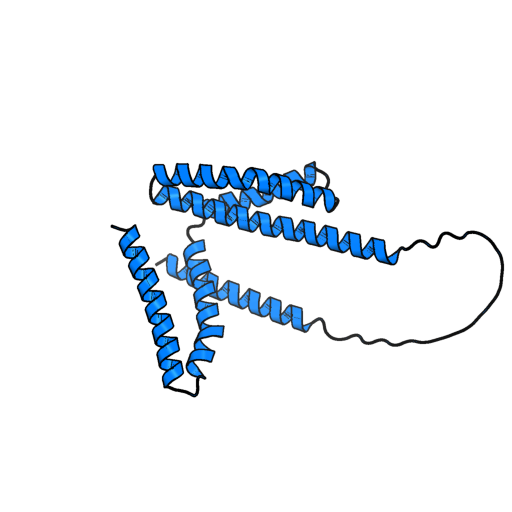7.25 182 GLY A N 1
ATOM 1406 C CA . GLY A 1 182 ? -31.232 3.489 2.267 1.00 87.25 182 GLY A CA 1
ATOM 1407 C C . GLY A 1 182 ? -29.808 4.044 2.192 1.00 87.25 182 GLY A C 1
ATOM 1408 O O . GLY A 1 182 ?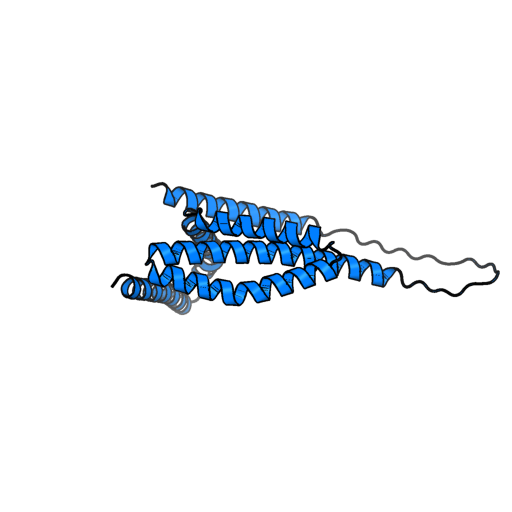 -29.373 4.454 1.119 1.00 87.25 182 GLY A O 1
ATOM 1409 N N . GLY A 1 183 ? -29.055 4.002 3.295 1.00 88.00 183 GLY A N 1
ATOM 1410 C CA . GLY A 1 183 ? -27.643 4.385 3.340 1.00 88.00 183 GLY A CA 1
ATOM 1411 C C . GLY A 1 183 ? -26.757 3.500 2.459 1.00 88.00 183 GLY A C 1
ATOM 1412 O O . GLY A 1 183 ? -25.921 4.019 1.721 1.00 88.00 183 GLY A O 1
ATOM 1413 N N . ILE A 1 184 ? -26.989 2.183 2.463 1.00 86.56 184 ILE A N 1
ATOM 1414 C CA . ILE A 1 184 ? -26.289 1.241 1.575 1.00 86.56 184 ILE A CA 1
ATOM 1415 C C . ILE A 1 184 ? -26.599 1.563 0.106 1.00 86.56 184 ILE A C 1
ATOM 1417 O O . ILE A 1 184 ? -25.679 1.711 -0.697 1.00 86.56 184 ILE A O 1
ATOM 1421 N N . LEU A 1 185 ? -27.877 1.738 -0.250 1.00 88.12 185 LEU A N 1
ATOM 1422 C CA . LEU A 1 185 ? -28.280 2.097 -1.616 1.00 88.12 185 LEU A CA 1
ATOM 1423 C C . LEU A 1 185 ? -27.700 3.441 -2.068 1.00 88.12 185 LEU A C 1
ATOM 1425 O O . LEU A 1 185 ? -27.263 3.565 -3.212 1.00 88.12 185 LEU A O 1
ATOM 1429 N N . LEU A 1 186 ? -27.662 4.434 -1.177 1.00 91.31 186 LEU A N 1
ATOM 1430 C CA . LEU A 1 186 ? -27.037 5.727 -1.440 1.00 91.31 186 LEU A CA 1
ATOM 1431 C C . LEU A 1 186 ? -25.537 5.563 -1.713 1.00 91.31 186 LEU A C 1
ATOM 1433 O O . LEU A 1 186 ? -25.041 6.114 -2.690 1.00 91.31 186 LEU A O 1
ATOM 1437 N N . GLY A 1 187 ? -24.826 4.778 -0.898 1.00 86.44 187 GLY A N 1
ATOM 1438 C CA . GLY A 1 187 ? -23.408 4.483 -1.106 1.00 86.44 187 GLY A CA 1
ATOM 1439 C C . GLY A 1 187 ? -23.139 3.828 -2.463 1.00 86.44 187 GLY A C 1
ATOM 1440 O O . GLY A 1 187 ? -22.262 4.280 -3.200 1.00 86.44 187 GLY A O 1
ATOM 1441 N N . ILE A 1 188 ? -23.947 2.830 -2.842 1.00 86.75 188 ILE A N 1
ATOM 1442 C CA . ILE A 1 188 ? -23.884 2.200 -4.173 1.00 86.75 188 ILE A CA 1
ATOM 1443 C C . ILE A 1 188 ? -24.148 3.239 -5.272 1.00 86.75 188 ILE A C 1
ATOM 1445 O O . ILE A 1 188 ? -23.422 3.282 -6.263 1.00 86.75 188 ILE A O 1
ATOM 1449 N N . GLY A 1 189 ? -25.147 4.105 -5.089 1.00 89.19 189 GLY A N 1
ATOM 1450 C CA . GLY A 1 189 ? -25.489 5.166 -6.035 1.00 89.19 189 GLY A CA 1
ATOM 1451 C C . GLY A 1 189 ? -24.369 6.191 -6.227 1.00 89.19 189 GLY A C 1
ATOM 1452 O O . GLY A 1 189 ? -24.070 6.559 -7.361 1.00 89.19 189 GLY A O 1
ATOM 1453 N N . VAL A 1 190 ? -23.706 6.614 -5.147 1.00 90.19 190 VAL A N 1
ATOM 1454 C CA . VAL A 1 190 ? -22.547 7.520 -5.209 1.00 90.19 190 VAL A CA 1
ATOM 1455 C C . VAL A 1 190 ? -21.393 6.861 -5.959 1.00 90.19 190 VAL A C 1
ATOM 1457 O O . VAL A 1 190 ? -20.809 7.489 -6.838 1.00 90.19 190 VAL A O 1
ATOM 1460 N N . MET A 1 191 ? -21.098 5.590 -5.675 1.00 81.50 191 MET A N 1
ATOM 1461 C CA . MET A 1 191 ? -20.040 4.860 -6.382 1.00 81.50 191 MET A CA 1
ATOM 1462 C C . MET A 1 191 ? -20.357 4.687 -7.872 1.00 81.50 191 MET A C 1
ATOM 1464 O O . MET A 1 191 ? -19.484 4.897 -8.712 1.00 81.50 191 MET A O 1
ATOM 1468 N N . ALA A 1 192 ? -21.612 4.386 -8.218 1.00 83.31 192 ALA A N 1
ATOM 1469 C CA . ALA A 1 192 ? -22.056 4.303 -9.608 1.00 83.31 192 ALA A CA 1
ATOM 1470 C C . ALA A 1 192 ? -21.929 5.653 -10.331 1.00 83.31 192 ALA A C 1
ATOM 1472 O O . ALA A 1 192 ? -21.447 5.711 -11.459 1.00 83.31 192 ALA A O 1
ATOM 1473 N N . LEU A 1 193 ? -22.300 6.748 -9.665 1.00 88.12 193 LEU A N 1
ATOM 1474 C CA . LEU A 1 193 ? -22.190 8.099 -10.205 1.00 88.12 193 LEU A CA 1
ATOM 1475 C C . LEU A 1 193 ? -20.727 8.497 -10.444 1.00 88.12 193 LEU A C 1
ATOM 1477 O O . LEU A 1 193 ? -20.407 8.993 -11.520 1.00 88.12 193 LEU A O 1
ATOM 1481 N N . VAL A 1 194 ? -19.825 8.222 -9.496 1.00 82.12 194 VAL A N 1
ATOM 1482 C CA . VAL A 1 194 ? -18.378 8.438 -9.678 1.00 82.12 194 VAL A CA 1
ATOM 1483 C C . VAL A 1 194 ? -17.843 7.624 -10.860 1.00 82.12 194 VAL A C 1
ATOM 1485 O O . VAL A 1 194 ? -17.079 8.158 -11.661 1.00 82.12 194 VAL A O 1
ATOM 1488 N N . SER A 1 195 ? -18.288 6.373 -11.017 1.00 77.62 195 SER A N 1
ATOM 1489 C CA . SER A 1 195 ? -17.913 5.528 -12.158 1.00 77.62 195 SER A CA 1
ATOM 1490 C C . SER A 1 195 ? -18.353 6.140 -13.490 1.00 77.62 195 SER A C 1
ATOM 1492 O O . SER A 1 195 ? -17.561 6.218 -14.424 1.00 77.62 195 SER A O 1
ATOM 1494 N N . MET A 1 196 ? -19.584 6.654 -13.565 1.00 80.12 196 MET A N 1
ATOM 1495 C CA . MET A 1 196 ? -20.100 7.310 -14.771 1.00 80.12 196 MET A CA 1
ATOM 1496 C C . MET A 1 196 ? -19.334 8.589 -15.133 1.00 80.12 196 MET A C 1
ATOM 1498 O O . MET A 1 196 ? -19.172 8.881 -16.312 1.00 80.12 196 MET A O 1
ATOM 1502 N N . PHE A 1 197 ? -18.851 9.349 -14.144 1.00 82.31 197 PHE A N 1
ATOM 1503 C CA . PHE A 1 197 ? -18.019 10.534 -14.389 1.00 82.31 197 PHE A CA 1
ATOM 1504 C C . PHE A 1 197 ? -16.593 10.197 -14.839 1.00 82.31 197 PHE A C 1
ATOM 1506 O O . PHE A 1 197 ? -15.937 11.050 -15.429 1.00 82.31 197 PHE A O 1
ATOM 1513 N N . HIS A 1 198 ? -16.098 8.993 -14.544 1.00 63.75 198 HIS A N 1
ATOM 1514 C CA . HIS A 1 198 ? -14.751 8.563 -14.919 1.00 63.75 198 HIS A CA 1
ATOM 1515 C C . HIS A 1 198 ? -14.697 7.879 -16.296 1.00 63.75 198 HIS A C 1
ATOM 1517 O O . HIS A 1 198 ? -13.649 7.879 -16.935 1.00 63.75 198 HIS A O 1
ATOM 1523 N N . GLU A 1 199 ? -15.812 7.306 -16.758 1.00 49.31 199 GLU A N 1
ATOM 1524 C CA . GLU A 1 199 ? -15.938 6.651 -18.072 1.00 49.31 199 GLU A CA 1
ATOM 1525 C C . GLU A 1 199 ? -16.449 7.586 -19.195 1.00 49.31 199 GLU A C 1
ATOM 1527 O O . GLU A 1 199 ? -16.560 7.146 -20.342 1.00 49.31 199 GLU A O 1
ATOM 1532 N N . GLY A 1 200 ? -16.767 8.851 -18.879 1.00 40.19 200 GLY A N 1
ATOM 1533 C CA . GLY A 1 200 ? -17.308 9.863 -19.804 1.00 40.19 200 GLY A CA 1
ATOM 1534 C C . GLY A 1 200 ? -16.297 10.861 -20.359 1.00 40.19 200 GLY A C 1
ATOM 1535 O O . GLY A 1 200 ? -15.282 11.140 -19.683 1.00 40.19 200 GLY A O 1
#

Secondary structure (DSSP, 8-state):
-HHHHHHHHHHHHHHHHHHHHHHHTTSS------------------------HHHHHHHHHHHHHHHHHHHHHHHHHHHHHHHHHHHHHHH-HHHHHHHHHHHHHHHHHHHHHHHHHHHHTT--HHHHHHHHHHHHHHHHHHHH-TTHHHHHHHHHHHHIIIIIHHHHHH-S-HHHHHHHHHHHHHHHHHHHHHHHHH--

Sequence (200 aa):
MLLGFWVLIGIISFVICEKLVVFANSEGGDDDDDAHVDVGVEEEENFETEINISDSSNNNVEKKIAGYLNLVANGFDNFTHGLAVAGSFVISFRIGILTTIAILLHEIPHEIADFAILLRAGFNPWNAAKAQLYTATIGLLGNLTWWILPFTSGCFINIALTNLLPDLVKEDDPKEAVKQFGGILLGIGVMALVSMFHEG

Foldseek 3Di:
DVLLVLLVVLQVVLVVVVVVVVVVVVPPDDDDDDDDDDDDDDDDDDDDDPPPPPVVVVVLVVLLVQLVVLLVVLLVLLLVLLLQLLVLVVLHPVSNVVSNVVSVVVVVVSLVVSLVSNVSSVDDSVRSVVSSVVSNVSSVVSNVCPSVVSSVVSNVVNCCVPPVVVCLVPDPDPVVSVVSVVVVVVVVVVVVVVVVVSVD

InterPro domains:
  IPR003689 Zinc/iron permease [PF02535] (4-194)

Radius of gyration: 25.99 Å; chains: 1; bounding box: 70×32×77 Å